Protein AF-A0A0H5C0U1-F1 (afdb_monomer_lite)

Radius of gyration: 23.41 Å; chains: 1; bounding box: 55×57×55 Å

Structure (mmCIF, N/CA/C/O backbone):
data_AF-A0A0H5C0U1-F1
#
_entry.id   AF-A0A0H5C0U1-F1
#
loop_
_atom_site.group_PDB
_atom_site.id
_atom_site.type_symbol
_atom_site.label_atom_id
_atom_site.label_alt_id
_atom_site.label_comp_id
_atom_site.label_asym_id
_atom_site.label_entity_id
_atom_site.label_seq_id
_atom_site.pdbx_PDB_ins_code
_atom_site.Cartn_x
_atom_site.Cartn_y
_atom_site.Cartn_z
_atom_site.occupancy
_atom_site.B_iso_or_equiv
_atom_site.auth_seq_id
_atom_site.auth_comp_id
_atom_site.auth_asym_id
_atom_site.auth_atom_id
_atom_site.pdbx_PDB_model_num
ATOM 1 N N . MET A 1 1 ? 4.997 -10.923 -5.427 1.00 39.66 1 MET A N 1
ATOM 2 C CA . MET A 1 1 ? 3.817 -11.582 -4.851 1.00 39.66 1 MET A CA 1
ATOM 3 C C . MET A 1 1 ? 3.485 -10.883 -3.549 1.00 39.66 1 MET A C 1
ATOM 5 O O . MET A 1 1 ? 4.343 -10.868 -2.687 1.00 39.66 1 MET A O 1
ATOM 9 N N . PHE A 1 2 ? 2.409 -10.124 -3.397 1.00 40.44 2 PHE A N 1
ATOM 10 C CA . PHE A 1 2 ? 1.210 -9.954 -4.215 1.00 40.44 2 PHE A CA 1
ATOM 11 C C . PHE A 1 2 ? 0.789 -8.476 -4.139 1.00 40.44 2 PHE A C 1
ATOM 13 O O . PHE A 1 2 ? 0.994 -7.837 -3.110 1.00 40.44 2 PHE A O 1
ATOM 20 N N . GLN A 1 3 ? 0.281 -7.907 -5.234 1.00 48.53 3 GLN A N 1
ATOM 21 C CA . GLN A 1 3 ? -0.721 -6.854 -5.062 1.00 48.53 3 GLN A CA 1
ATOM 22 C C . GLN A 1 3 ? -1.962 -7.535 -4.507 1.00 48.53 3 GLN A C 1
ATOM 24 O O . GLN A 1 3 ? -2.229 -8.672 -4.887 1.00 48.53 3 GLN A O 1
ATOM 29 N N . SER A 1 4 ? -2.689 -6.866 -3.622 1.00 57.47 4 SER A N 1
ATOM 30 C CA . SER A 1 4 ? -4.065 -7.250 -3.337 1.00 57.47 4 SER A CA 1
ATOM 31 C C . SER A 1 4 ? -4.806 -7.394 -4.667 1.00 57.47 4 SER A C 1
A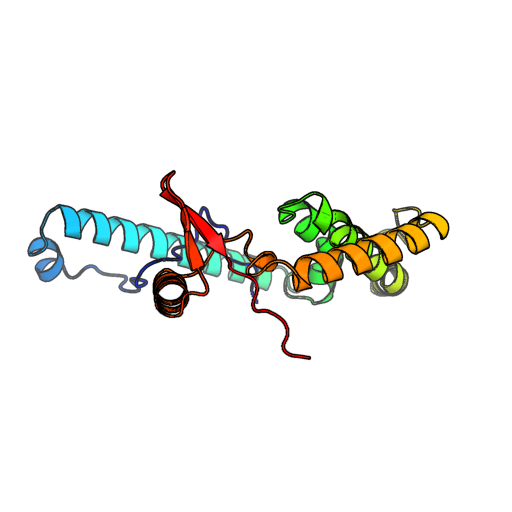TOM 33 O O . SER A 1 4 ? -4.721 -6.515 -5.533 1.00 57.47 4 SER A O 1
ATOM 35 N N . THR A 1 5 ? -5.480 -8.530 -4.857 1.00 61.62 5 THR A N 1
ATOM 36 C CA . THR A 1 5 ? -6.446 -8.702 -5.941 1.00 61.62 5 THR A CA 1
ATOM 37 C C . THR A 1 5 ? -7.381 -7.492 -5.907 1.00 61.62 5 THR A C 1
ATOM 39 O O . THR A 1 5 ? -7.866 -7.150 -4.826 1.00 61.62 5 THR A O 1
ATOM 42 N N . PRO A 1 6 ? -7.605 -6.778 -7.027 1.00 71.00 6 PRO A N 1
ATOM 43 C CA . PRO A 1 6 ? -8.479 -5.614 -7.016 1.00 71.00 6 PRO A CA 1
ATOM 44 C C . PRO A 1 6 ? -9.830 -5.969 -6.396 1.00 71.00 6 PRO A C 1
ATOM 46 O O . PRO A 1 6 ? -10.381 -7.022 -6.705 1.00 71.00 6 PRO A O 1
ATOM 49 N N . ARG A 1 7 ? -10.397 -5.091 -5.560 1.00 69.00 7 ARG A N 1
ATOM 50 C CA . ARG A 1 7 ? -11.648 -5.376 -4.822 1.00 69.00 7 ARG A CA 1
ATOM 51 C C . ARG A 1 7 ? -12.816 -5.796 -5.723 1.00 69.00 7 ARG A C 1
ATOM 53 O O . ARG A 1 7 ? -13.652 -6.616 -5.352 1.00 69.00 7 ARG A O 1
ATOM 60 N N . PHE A 1 8 ? -12.861 -5.276 -6.951 1.00 74.25 8 PHE A N 1
ATOM 61 C CA . PHE A 1 8 ? -13.883 -5.659 -7.931 1.00 74.25 8 PHE A CA 1
ATOM 62 C C . PHE A 1 8 ? -13.708 -7.086 -8.474 1.00 74.25 8 PHE A C 1
ATOM 64 O O . PHE A 1 8 ? -14.620 -7.594 -9.115 1.00 74.25 8 PHE A O 1
ATOM 71 N N . VAL A 1 9 ? -12.586 -7.749 -8.194 1.00 71.12 9 VAL A N 1
ATOM 72 C CA . VAL A 1 9 ? -12.287 -9.146 -8.535 1.00 71.12 9 VAL A CA 1
ATOM 73 C C . VAL A 1 9 ? -12.266 -10.036 -7.285 1.00 71.12 9 VAL A C 1
ATOM 75 O O . VAL A 1 9 ? -12.736 -11.165 -7.353 1.00 71.12 9 VAL A O 1
ATOM 78 N N . ALA A 1 10 ? -11.764 -9.528 -6.158 1.00 73.00 10 ALA A N 1
ATOM 79 C CA . ALA A 1 10 ? -11.489 -10.309 -4.954 1.00 73.00 10 ALA A CA 1
ATOM 80 C C . ALA A 1 10 ? -12.743 -10.914 -4.295 1.00 73.00 10 ALA A C 1
ATOM 82 O O . ALA A 1 10 ? -13.751 -10.231 -4.089 1.00 73.00 10 ALA A O 1
ATOM 83 N N . TYR A 1 11 ? -12.673 -12.190 -3.918 1.00 75.88 11 TYR A N 1
ATOM 84 C CA . TYR A 1 11 ? -13.639 -12.846 -3.043 1.00 75.88 11 TYR A CA 1
ATOM 85 C C . TYR A 1 11 ? -13.070 -12.896 -1.617 1.00 75.88 11 TYR A C 1
ATOM 87 O O . TYR A 1 11 ? -12.383 -13.844 -1.240 1.00 75.88 11 TYR A O 1
ATOM 95 N N . GLU A 1 12 ? -13.287 -11.817 -0.855 1.00 63.31 12 GLU A N 1
ATOM 96 C CA . GLU A 1 12 ? -12.631 -11.585 0.446 1.00 63.31 12 GLU A CA 1
ATOM 97 C C . GLU A 1 12 ? -13.351 -12.271 1.623 1.00 63.31 12 GLU A C 1
ATOM 99 O O . GLU A 1 12 ? -12.690 -12.733 2.551 1.00 63.31 12 GLU A O 1
ATOM 104 N N . ASP A 1 13 ? -14.679 -12.417 1.553 1.00 60.94 13 ASP A N 1
ATOM 105 C CA . ASP A 1 13 ? -15.520 -12.715 2.724 1.00 60.94 13 ASP A CA 1
ATOM 106 C C . ASP A 1 13 ? -16.180 -14.109 2.704 1.00 60.94 13 ASP A C 1
ATOM 108 O O . ASP A 1 13 ? -17.211 -14.323 3.341 1.00 60.94 13 ASP A O 1
ATOM 112 N N . GLY A 1 14 ? -15.627 -15.082 1.970 1.00 63.06 14 GLY A N 1
ATOM 113 C CA . GLY A 1 14 ? -16.238 -16.413 1.902 1.00 63.06 14 GLY A CA 1
ATOM 114 C C . GLY A 1 14 ? -15.312 -17.564 1.504 1.00 63.06 14 GLY A C 1
ATOM 115 O O . GLY A 1 14 ? -14.195 -17.352 1.023 1.00 63.06 14 GLY A O 1
ATOM 116 N N . PRO A 1 15 ? -15.759 -18.816 1.718 1.00 67.31 15 PRO A N 1
ATOM 117 C CA . PRO A 1 15 ? -14.997 -20.003 1.357 1.00 67.31 15 PRO A CA 1
ATOM 118 C C . PRO A 1 15 ? -14.844 -20.100 -0.164 1.00 67.31 15 PRO A C 1
ATOM 120 O O . PRO A 1 15 ? -15.819 -20.201 -0.905 1.00 67.31 15 PRO A O 1
ATOM 123 N N . LYS A 1 16 ? -13.596 -20.074 -0.634 1.00 71.56 16 LYS A N 1
ATOM 124 C CA . LYS A 1 16 ? -13.263 -20.184 -2.058 1.00 71.56 16 LYS A CA 1
ATOM 125 C C . LYS A 1 16 ? -13.657 -21.559 -2.602 1.00 71.56 16 LYS A C 1
ATOM 127 O O . LYS A 1 16 ? -13.272 -22.583 -2.037 1.00 71.56 16 LYS A O 1
ATOM 132 N N . ILE A 1 17 ? -14.379 -21.573 -3.721 1.00 71.50 17 ILE A N 1
ATOM 133 C CA . ILE A 1 17 ? -14.797 -22.800 -4.409 1.00 71.50 17 ILE A CA 1
ATOM 134 C C . ILE A 1 17 ? -13.808 -23.084 -5.541 1.00 71.50 17 ILE A C 1
ATOM 136 O O . ILE A 1 17 ? -13.756 -22.359 -6.532 1.00 71.50 17 ILE A O 1
ATOM 140 N N . TYR A 1 18 ? -12.997 -24.129 -5.373 1.00 64.62 18 TYR A N 1
ATOM 141 C CA . TYR A 1 18 ? -11.937 -24.511 -6.319 1.00 64.62 18 TYR A CA 1
ATOM 142 C C . TYR A 1 18 ? -12.319 -25.678 -7.239 1.00 64.62 18 TYR A C 1
ATOM 144 O O . TYR A 1 18 ? -11.494 -26.123 -8.038 1.00 64.62 18 TYR A O 1
ATOM 152 N N . GLU A 1 19 ? -13.539 -26.200 -7.122 1.00 66.19 19 GLU A N 1
ATOM 153 C CA . GLU A 1 19 ? -14.019 -27.276 -7.986 1.00 66.19 19 GLU A CA 1
ATOM 154 C C . GLU A 1 19 ? -14.306 -26.731 -9.391 1.00 66.19 19 GLU A C 1
ATOM 156 O O . GLU A 1 19 ? -15.037 -25.758 -9.568 1.00 66.19 19 GLU A O 1
ATOM 161 N N . PHE A 1 20 ? -13.689 -27.350 -10.401 1.00 54.94 20 PHE A N 1
ATOM 162 C CA . PHE A 1 20 ? -13.910 -27.006 -11.810 1.00 54.94 20 PHE A CA 1
ATOM 163 C C . PHE A 1 20 ? -15.205 -27.616 -12.367 1.00 54.94 20 PHE A C 1
ATOM 165 O O . PHE A 1 20 ? -15.706 -27.143 -13.386 1.00 54.94 20 PHE A O 1
ATOM 172 N N . GLU A 1 21 ? -15.735 -28.643 -11.701 1.00 63.50 21 GLU A N 1
ATOM 173 C CA . GLU A 1 21 ? -16.969 -29.345 -12.047 1.00 63.50 21 GLU A CA 1
ATOM 174 C C . GLU A 1 21 ? -17.909 -29.300 -10.842 1.00 63.50 21 GLU A C 1
ATOM 176 O O . GLU A 1 21 ? -17.513 -29.649 -9.732 1.00 63.50 21 GLU A O 1
ATOM 181 N N . ILE A 1 22 ? -19.138 -28.832 -11.061 1.00 70.12 22 ILE A N 1
ATOM 182 C CA . ILE A 1 22 ? -20.167 -28.762 -10.023 1.00 70.12 22 ILE A CA 1
ATOM 183 C C . ILE A 1 22 ? -20.726 -30.171 -9.815 1.00 70.12 22 ILE A C 1
ATOM 185 O O . ILE A 1 22 ? -21.132 -30.830 -10.773 1.00 70.12 22 ILE A O 1
ATOM 189 N N . ASP A 1 23 ? -20.792 -30.620 -8.564 1.00 81.88 23 ASP A N 1
ATOM 190 C CA . ASP A 1 23 ? -21.575 -31.797 -8.189 1.00 81.88 23 ASP A CA 1
ATOM 191 C C . ASP A 1 23 ? -23.071 -31.472 -8.354 1.00 81.88 23 ASP A C 1
ATOM 193 O O . ASP A 1 23 ? -23.685 -30.834 -7.493 1.00 81.88 23 ASP A O 1
ATOM 197 N N . GLU A 1 24 ? -23.649 -31.857 -9.498 1.00 83.19 24 GLU A N 1
ATOM 198 C CA . GLU A 1 24 ? -25.036 -31.525 -9.847 1.00 83.19 24 GLU A CA 1
ATOM 199 C C . GLU A 1 24 ? -26.052 -32.097 -8.851 1.00 83.19 24 GLU A C 1
ATOM 201 O O . GLU A 1 24 ? -27.071 -31.456 -8.593 1.00 83.19 24 GLU A O 1
ATOM 206 N N . GLU A 1 25 ? -25.802 -33.270 -8.260 1.00 85.12 25 GLU A N 1
ATOM 207 C CA . GLU A 1 25 ? -26.710 -33.841 -7.259 1.00 85.12 25 GLU A CA 1
ATOM 208 C C . GLU A 1 25 ? -26.730 -32.987 -5.990 1.00 85.12 25 GLU A C 1
ATOM 210 O O . GLU A 1 25 ? -27.809 -32.648 -5.493 1.00 85.12 25 GLU A O 1
ATOM 215 N N . LYS A 1 26 ? -25.555 -32.578 -5.493 1.00 81.44 26 LYS A N 1
ATOM 216 C CA . LYS A 1 26 ? -25.471 -31.694 -4.322 1.00 81.44 26 LYS A CA 1
ATOM 217 C C . LYS A 1 26 ? -26.026 -30.306 -4.605 1.00 81.44 26 LYS A C 1
ATOM 219 O O . LYS A 1 26 ? -26.765 -29.786 -3.775 1.00 81.44 26 LYS A O 1
ATOM 224 N N . TYR A 1 27 ? -25.712 -29.721 -5.760 1.00 84.44 27 TYR A N 1
ATOM 225 C CA . TYR A 1 27 ? -26.209 -28.398 -6.133 1.00 84.44 27 TYR A CA 1
ATOM 226 C C . TYR A 1 27 ? -27.732 -28.390 -6.251 1.00 84.44 27 TYR A C 1
ATOM 228 O O . TYR A 1 27 ? -28.394 -27.507 -5.714 1.00 84.44 27 TYR A O 1
ATOM 236 N N . ASN A 1 28 ? -28.320 -29.404 -6.891 1.00 89.88 28 ASN A N 1
ATOM 237 C CA . ASN A 1 28 ? -29.770 -29.474 -7.052 1.00 89.88 28 ASN A CA 1
ATOM 238 C C . ASN A 1 28 ? -30.515 -29.622 -5.718 1.00 89.88 28 ASN A C 1
ATOM 240 O O . ASN A 1 28 ? -31.642 -29.131 -5.621 1.00 89.88 28 ASN A O 1
ATOM 244 N N . ALA A 1 29 ? -29.880 -30.226 -4.707 1.00 90.88 29 ALA A N 1
ATOM 245 C CA . ALA A 1 29 ? -30.416 -30.376 -3.356 1.00 90.88 29 ALA A CA 1
ATOM 246 C C . ALA A 1 29 ? -30.387 -29.085 -2.509 1.00 90.88 29 ALA A C 1
ATOM 248 O O . ALA A 1 29 ? -31.029 -29.054 -1.459 1.00 90.88 29 ALA A O 1
ATOM 249 N N . LEU A 1 30 ? -29.679 -28.036 -2.947 1.00 87.94 30 LEU A N 1
ATOM 250 C CA . LEU A 1 30 ? -29.662 -26.726 -2.287 1.00 87.94 30 LEU A CA 1
ATOM 251 C C . LEU A 1 30 ? -30.972 -25.955 -2.521 1.00 87.94 30 LEU A C 1
ATOM 253 O O . LEU A 1 30 ? -31.627 -26.099 -3.566 1.00 87.94 30 LEU A O 1
ATOM 257 N N . ASP A 1 31 ? -31.333 -25.100 -1.563 1.00 91.94 31 ASP A N 1
ATOM 258 C CA . ASP A 1 31 ? -32.419 -24.136 -1.746 1.00 91.94 31 ASP A CA 1
ATOM 259 C C . ASP A 1 31 ? -32.005 -22.985 -2.688 1.00 91.94 31 ASP A C 1
ATOM 261 O O . ASP A 1 31 ? -30.854 -22.889 -3.114 1.00 91.94 31 ASP A O 1
ATOM 265 N N . GLU A 1 32 ? -32.949 -22.129 -3.093 1.00 86.19 32 GLU A N 1
ATOM 266 C CA . GLU A 1 32 ? -32.638 -21.061 -4.057 1.00 86.19 32 GLU A CA 1
ATOM 267 C C . GLU A 1 32 ? -31.674 -19.997 -3.518 1.00 86.19 32 GLU A C 1
ATOM 269 O O . GLU A 1 32 ? -30.894 -19.438 -4.294 1.00 86.19 32 GLU A O 1
ATOM 274 N N . ALA A 1 33 ? -31.701 -19.716 -2.212 1.00 80.69 33 ALA A N 1
ATOM 275 C CA . ALA A 1 33 ? -30.793 -18.745 -1.614 1.00 80.69 33 ALA A CA 1
ATOM 276 C C . ALA A 1 33 ? -29.362 -19.301 -1.606 1.00 80.69 33 ALA A C 1
ATOM 278 O O . ALA A 1 33 ? -28.427 -18.620 -2.032 1.00 80.69 33 ALA A O 1
ATOM 279 N N . ASP A 1 34 ? -29.206 -20.562 -1.214 1.00 81.31 34 ASP A N 1
ATOM 280 C CA . ASP A 1 34 ? -27.936 -21.274 -1.204 1.00 81.31 34 ASP A CA 1
ATOM 281 C C . ASP A 1 34 ? -27.380 -21.471 -2.619 1.00 81.31 34 ASP A C 1
ATOM 283 O O . ASP A 1 34 ? -26.181 -21.289 -2.831 1.00 81.31 34 ASP A O 1
ATOM 287 N N . LYS A 1 35 ? -28.232 -21.756 -3.616 1.00 83.81 35 LYS A N 1
ATOM 288 C CA . LYS A 1 35 ? -27.833 -21.808 -5.036 1.00 83.81 35 LYS A CA 1
ATOM 289 C C . LYS A 1 35 ? -27.285 -20.473 -5.519 1.00 83.81 35 LYS A C 1
ATOM 291 O O . LYS A 1 35 ? -26.216 -20.438 -6.123 1.00 83.81 35 LYS A O 1
ATOM 296 N N . TYR A 1 36 ? -27.968 -19.373 -5.200 1.00 83.81 36 TYR A N 1
ATOM 297 C CA . TYR A 1 36 ? -27.501 -18.032 -5.547 1.00 83.81 36 TYR A CA 1
ATOM 298 C C . TYR A 1 36 ? -26.129 -17.726 -4.928 1.00 83.81 36 TYR A C 1
ATOM 300 O O . TYR A 1 36 ? -25.229 -17.237 -5.617 1.00 83.81 36 TYR A O 1
ATOM 308 N N . TYR A 1 37 ? -25.941 -18.033 -3.640 1.00 79.19 37 TYR A N 1
ATOM 309 C CA . TYR A 1 37 ? -24.656 -17.840 -2.966 1.00 79.19 37 TYR A CA 1
ATOM 310 C C . TYR A 1 37 ? -23.557 -18.740 -3.533 1.00 79.19 37 TYR A C 1
ATOM 312 O O . TYR A 1 37 ? -22.429 -18.277 -3.713 1.00 79.19 37 TYR A O 1
ATOM 320 N N . TYR A 1 38 ? -23.882 -19.994 -3.845 1.00 80.25 38 TYR A N 1
ATOM 321 C CA . TYR A 1 38 ? -22.966 -20.938 -4.473 1.00 80.25 38 TYR A CA 1
ATOM 322 C C . TYR A 1 38 ? -22.501 -20.426 -5.843 1.00 80.25 38 TYR A C 1
ATOM 324 O O . TYR A 1 38 ? -21.298 -20.307 -6.077 1.00 80.25 38 TYR A O 1
ATOM 332 N N . ASP A 1 39 ? -23.428 -20.014 -6.712 1.00 82.44 39 ASP A N 1
ATOM 333 C CA . ASP A 1 39 ? -23.119 -19.473 -8.042 1.00 82.44 39 ASP A CA 1
ATOM 334 C C . ASP A 1 39 ? -22.280 -18.195 -7.955 1.00 82.44 39 ASP A C 1
ATOM 336 O O . ASP A 1 39 ? -21.306 -18.014 -8.697 1.00 82.44 39 ASP A O 1
ATOM 340 N N . PHE A 1 40 ? -22.616 -17.316 -7.009 1.00 82.75 40 PHE A N 1
ATOM 341 C CA . PHE A 1 40 ? -21.846 -16.110 -6.733 1.00 82.75 40 PHE A CA 1
ATOM 342 C C . PHE A 1 40 ? -20.411 -16.442 -6.299 1.00 82.75 40 PHE A C 1
ATOM 344 O O . PHE A 1 40 ? -19.456 -15.880 -6.844 1.00 82.75 40 PHE A O 1
ATOM 351 N N . ALA A 1 41 ? -20.241 -17.373 -5.360 1.00 80.94 41 ALA A N 1
ATOM 352 C CA . ALA A 1 41 ? -18.937 -17.792 -4.857 1.00 80.94 41 ALA A CA 1
ATOM 353 C C . ALA A 1 41 ? -18.086 -18.469 -5.946 1.00 80.94 41 ALA A C 1
ATOM 355 O O . ALA A 1 41 ? -16.900 -18.149 -6.075 1.00 80.94 41 ALA A O 1
ATOM 356 N N . VAL A 1 42 ? -18.684 -19.328 -6.782 1.00 81.75 42 VAL A N 1
ATOM 357 C CA . VAL A 1 42 ? -18.023 -19.950 -7.943 1.00 81.75 42 VAL A CA 1
ATOM 358 C C . VAL A 1 42 ? -17.560 -18.881 -8.930 1.00 81.75 42 VAL A C 1
ATOM 360 O O . VAL A 1 42 ? -16.391 -18.859 -9.321 1.00 81.75 42 VAL A O 1
ATOM 363 N N . ALA A 1 43 ? -18.441 -17.954 -9.315 1.00 82.19 43 ALA A N 1
ATOM 364 C CA . ALA A 1 43 ? -18.113 -16.910 -10.279 1.00 82.19 43 ALA A CA 1
ATOM 365 C C . ALA A 1 43 ? -16.998 -15.983 -9.770 1.00 82.19 43 ALA A C 1
ATOM 367 O O . ALA A 1 43 ? -16.062 -15.670 -10.509 1.00 82.19 43 ALA A O 1
ATOM 368 N N . ARG A 1 44 ? -17.064 -15.563 -8.501 1.00 81.38 44 ARG A N 1
ATOM 369 C CA . ARG A 1 44 ? -16.056 -14.689 -7.882 1.00 81.38 44 ARG A CA 1
ATOM 370 C C . ARG A 1 44 ? -14.717 -15.403 -7.718 1.00 81.38 44 ARG A C 1
ATOM 372 O O . ARG A 1 44 ? -13.706 -14.860 -8.155 1.00 81.38 44 ARG A O 1
ATOM 379 N N . THR A 1 45 ? -14.716 -16.636 -7.209 1.00 80.19 45 THR A N 1
ATOM 380 C CA . THR A 1 45 ? -13.488 -17.435 -7.063 1.00 80.19 45 THR A CA 1
ATOM 381 C C . THR A 1 45 ? -12.838 -17.688 -8.422 1.00 80.19 45 THR A C 1
ATOM 383 O O . THR A 1 45 ? -11.634 -17.498 -8.578 1.00 80.19 45 THR A O 1
ATOM 386 N N . ARG A 1 46 ? -13.625 -18.035 -9.448 1.00 81.94 46 ARG A N 1
ATOM 387 C CA . ARG A 1 46 ? -13.122 -18.217 -10.815 1.00 81.94 46 ARG A CA 1
ATOM 388 C C . ARG A 1 46 ? -12.501 -16.939 -11.369 1.00 81.94 46 ARG A C 1
ATOM 390 O O . ARG A 1 46 ? -11.436 -17.003 -11.976 1.00 81.94 46 ARG A O 1
ATOM 397 N N . ASN A 1 47 ? -13.148 -15.792 -11.180 1.00 81.75 47 ASN A N 1
ATOM 398 C CA . ASN A 1 47 ? -12.632 -14.511 -11.660 1.00 81.75 47 ASN A CA 1
ATOM 399 C C . ASN A 1 47 ? -11.332 -14.119 -10.953 1.00 81.75 47 ASN A C 1
ATOM 401 O O . ASN A 1 47 ? -10.406 -13.662 -11.617 1.00 81.75 47 ASN A O 1
ATOM 405 N N . GLU A 1 48 ? -11.237 -14.345 -9.644 1.00 77.75 48 GLU A N 1
ATOM 406 C CA . GLU A 1 48 ? -10.009 -14.149 -8.872 1.00 77.75 48 GLU A CA 1
ATOM 407 C C . GLU A 1 48 ? -8.882 -15.075 -9.339 1.00 77.75 48 GLU A C 1
ATOM 409 O O . GLU A 1 48 ? -7.782 -14.603 -9.608 1.00 77.75 48 GLU A O 1
ATOM 414 N N . VAL A 1 49 ? -9.162 -16.360 -9.565 1.00 78.06 49 VAL A N 1
ATOM 415 C CA . VAL A 1 49 ? -8.174 -17.308 -10.104 1.00 78.06 49 VAL A CA 1
ATOM 416 C C . VAL A 1 49 ? -7.733 -16.918 -11.518 1.00 78.06 49 VAL A C 1
ATOM 418 O O . VAL A 1 49 ? -6.543 -16.940 -11.823 1.00 78.06 49 VAL A O 1
ATOM 421 N N . LEU A 1 50 ? -8.662 -16.539 -12.401 1.00 80.69 50 LEU A N 1
ATOM 422 C CA . LEU A 1 50 ? -8.340 -16.088 -13.760 1.00 80.69 50 LEU A CA 1
ATOM 423 C C . LEU A 1 50 ? -7.534 -14.790 -13.752 1.00 80.69 50 LEU A C 1
ATOM 425 O O . LEU A 1 50 ? -6.629 -14.632 -14.572 1.00 80.69 50 LEU A O 1
ATOM 429 N N . TRP A 1 51 ? -7.841 -13.883 -12.829 1.00 76.75 51 TRP A N 1
ATOM 430 C CA . TRP A 1 51 ? -7.060 -12.680 -12.602 1.00 76.75 51 TRP A CA 1
ATOM 431 C C . TRP A 1 51 ? -5.649 -13.029 -12.144 1.00 76.75 51 TRP A C 1
ATOM 433 O O . TRP A 1 51 ? -4.703 -12.567 -12.767 1.00 76.75 51 TRP A O 1
ATOM 443 N N . ASP A 1 52 ? -5.489 -13.892 -11.144 1.00 67.94 52 ASP A N 1
ATOM 444 C CA . ASP A 1 52 ? -4.182 -14.297 -10.623 1.00 67.94 52 ASP A CA 1
ATOM 445 C C . ASP A 1 52 ? -3.345 -15.048 -11.661 1.00 67.94 52 ASP A C 1
ATOM 447 O O . ASP A 1 52 ? -2.142 -14.814 -11.775 1.00 67.94 52 ASP A O 1
ATOM 451 N N . LEU A 1 53 ? -3.967 -15.910 -12.470 1.00 71.88 53 LEU A N 1
ATOM 452 C CA . LEU A 1 53 ? -3.313 -16.587 -13.591 1.00 71.88 53 LEU A CA 1
ATOM 453 C C . LEU A 1 53 ? -2.960 -15.609 -14.714 1.00 71.88 53 LEU A C 1
ATOM 455 O O . LEU A 1 53 ? -1.874 -15.690 -15.287 1.00 71.88 53 LEU A O 1
ATOM 459 N N . GL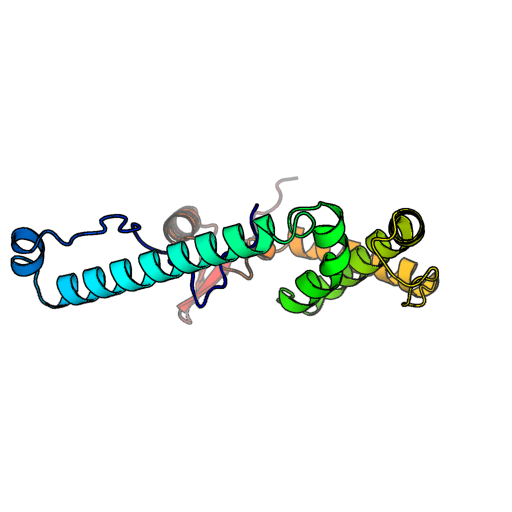Y A 1 54 ? -3.858 -14.677 -15.037 1.00 72.81 54 GLY A N 1
ATOM 460 C CA . GLY A 1 54 ? -3.623 -13.613 -16.011 1.00 72.81 54 GLY A CA 1
ATOM 461 C C . GLY A 1 54 ? -2.478 -12.705 -15.576 1.00 72.81 54 GLY A C 1
ATOM 462 O O . GLY A 1 54 ? -1.580 -12.419 -16.368 1.00 72.81 54 GLY A O 1
ATOM 463 N N . LEU A 1 55 ? -2.455 -12.340 -14.297 1.00 66.06 55 LEU A N 1
ATOM 464 C CA . LEU A 1 55 ? -1.394 -11.588 -13.648 1.00 66.06 55 LEU A CA 1
ATOM 465 C C . LEU A 1 55 ? -0.099 -12.400 -13.680 1.00 66.06 55 LEU A C 1
ATOM 467 O O . LEU A 1 55 ? 0.891 -11.942 -14.227 1.00 66.06 55 LEU A O 1
ATOM 471 N N . GLY A 1 56 ? -0.102 -13.648 -13.218 1.00 59.56 56 GLY A N 1
ATOM 472 C CA . GLY A 1 56 ? 1.063 -14.533 -13.244 1.00 59.56 56 GLY A CA 1
ATOM 473 C C . GLY A 1 56 ? 1.660 -14.715 -14.642 1.00 59.56 56 GLY A C 1
ATOM 474 O O . GLY A 1 56 ? 2.876 -14.653 -14.795 1.00 59.56 56 GLY A O 1
ATOM 475 N N . ASN A 1 57 ? 0.828 -14.867 -15.676 1.00 66.06 57 ASN A N 1
ATOM 476 C CA . ASN A 1 57 ? 1.259 -14.986 -17.074 1.00 66.06 57 ASN A CA 1
ATOM 477 C C . ASN A 1 57 ? 1.764 -13.669 -17.675 1.00 66.06 57 ASN A C 1
ATOM 479 O O . ASN A 1 57 ? 2.644 -13.668 -18.535 1.00 66.06 57 ASN A O 1
ATOM 483 N N . THR A 1 58 ? 1.199 -12.547 -17.242 1.00 62.09 58 THR A N 1
ATOM 484 C CA . THR A 1 58 ? 1.649 -11.210 -17.641 1.00 62.09 58 THR A CA 1
ATOM 485 C C . THR A 1 58 ? 3.001 -10.914 -16.992 1.00 62.09 58 THR A C 1
ATOM 487 O O . THR A 1 58 ? 3.959 -10.591 -17.687 1.00 62.09 58 THR A O 1
ATOM 490 N N . PHE A 1 59 ? 3.137 -11.192 -15.695 1.00 57.72 59 PHE A N 1
ATOM 491 C CA . PHE A 1 59 ? 4.348 -10.985 -14.899 1.00 57.72 59 PHE A CA 1
ATOM 492 C C . PHE A 1 59 ? 5.454 -12.014 -15.198 1.00 57.72 59 PHE A C 1
ATOM 494 O O . PHE A 1 59 ? 6.627 -11.716 -15.017 1.00 57.72 59 PHE A O 1
ATOM 501 N N . SER A 1 60 ? 5.136 -13.224 -15.667 1.00 55.84 60 SER A N 1
ATOM 502 C CA . SER A 1 60 ? 6.156 -14.180 -16.131 1.00 55.84 60 SER A CA 1
ATOM 503 C C . SER A 1 60 ? 6.751 -13.770 -17.481 1.00 55.84 60 SER A C 1
ATOM 505 O O . SER A 1 60 ? 7.933 -14.006 -17.730 1.00 55.84 60 SER A O 1
ATOM 507 N N . LYS A 1 61 ? 5.964 -13.093 -18.330 1.00 54.25 61 LYS A N 1
ATOM 508 C CA . LYS A 1 61 ? 6.442 -12.423 -19.553 1.00 54.25 61 LYS A CA 1
ATOM 509 C C . LYS A 1 61 ? 7.152 -11.103 -19.248 1.00 54.25 61 LYS A C 1
ATOM 511 O O . LYS A 1 61 ? 8.091 -10.733 -19.947 1.00 54.25 61 LYS A O 1
ATOM 516 N N . LEU A 1 62 ? 6.739 -10.418 -18.187 1.00 51.16 62 LEU A N 1
ATOM 517 C CA . LEU A 1 62 ? 7.366 -9.218 -17.652 1.00 51.16 62 LEU A CA 1
ATOM 518 C C . LEU A 1 62 ? 8.273 -9.603 -16.484 1.00 51.16 62 LEU A C 1
ATOM 520 O O . LEU A 1 62 ? 7.952 -9.323 -15.332 1.00 51.16 62 LEU A O 1
ATOM 524 N N . GLY A 1 63 ? 9.431 -10.212 -16.762 1.00 48.34 63 GLY A N 1
ATOM 525 C CA . GLY A 1 63 ? 10.420 -10.632 -15.749 1.00 48.34 63 GLY A CA 1
ATOM 526 C C . GLY A 1 63 ? 10.896 -9.543 -14.759 1.00 48.34 63 GLY A C 1
ATOM 527 O O . GLY A 1 63 ? 11.739 -9.809 -13.907 1.00 48.34 63 GLY A O 1
ATOM 528 N N . SER A 1 64 ? 10.358 -8.324 -14.842 1.00 49.00 64 SER A N 1
ATOM 529 C CA . SER A 1 64 ? 10.594 -7.159 -13.996 1.00 49.00 64 SER A CA 1
ATOM 530 C C . SER A 1 64 ? 9.394 -6.722 -13.136 1.00 49.00 64 SER A C 1
ATOM 532 O O . SER A 1 64 ? 9.606 -5.958 -12.198 1.00 49.00 64 SER A O 1
ATOM 534 N N . GLU A 1 65 ? 8.156 -7.181 -13.354 1.00 44.28 65 GLU A N 1
ATOM 535 C CA . GLU A 1 65 ? 7.005 -6.657 -12.590 1.00 44.28 65 GLU A CA 1
ATOM 536 C C . GLU A 1 65 ? 6.901 -7.226 -11.162 1.00 44.28 65 GLU A C 1
ATOM 538 O O . GLU A 1 65 ? 6.359 -6.598 -10.247 1.00 44.28 65 GLU A O 1
ATOM 543 N N . GLY A 1 66 ? 7.534 -8.379 -10.926 1.00 50.91 66 GLY A N 1
ATOM 544 C CA . GLY A 1 66 ? 7.843 -8.886 -9.587 1.00 50.91 66 GLY A CA 1
ATOM 545 C C . GLY A 1 66 ? 9.093 -8.261 -8.954 1.00 50.91 66 GLY A C 1
ATOM 546 O O . GLY A 1 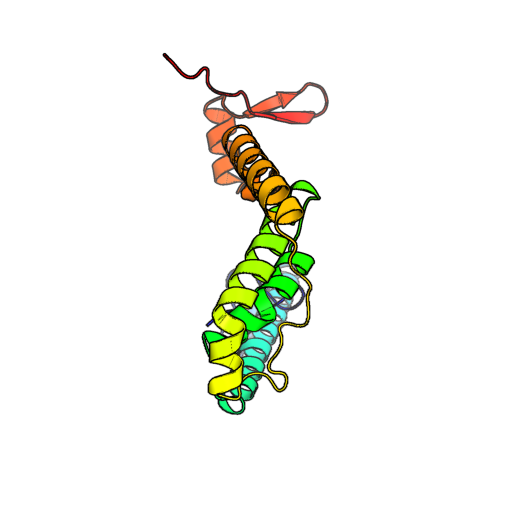66 ? 9.354 -8.515 -7.773 1.00 50.91 66 GLY A O 1
ATOM 547 N N . SER A 1 67 ? 9.859 -7.459 -9.705 1.00 61.62 67 SER A N 1
ATOM 548 C CA . SER A 1 67 ? 11.126 -6.899 -9.238 1.00 61.62 67 SER A CA 1
ATOM 549 C C . SER A 1 67 ? 10.882 -5.923 -8.087 1.00 61.62 67 SER A C 1
ATOM 551 O O . SER A 1 67 ? 10.013 -5.047 -8.189 1.00 61.62 67 SER A O 1
ATOM 553 N N . PRO A 1 68 ? 11.673 -6.004 -7.001 1.00 69.75 68 PRO A N 1
ATOM 554 C CA . PRO A 1 68 ? 11.728 -4.965 -5.978 1.00 69.75 68 PRO A CA 1
ATOM 555 C C . PRO A 1 68 ? 11.835 -3.551 -6.565 1.00 69.75 68 PRO A C 1
ATOM 557 O O . PRO A 1 68 ? 11.307 -2.618 -5.970 1.00 69.75 68 PRO A O 1
ATOM 560 N N . VAL A 1 69 ? 12.446 -3.398 -7.746 1.00 73.75 69 VAL A N 1
ATOM 561 C CA . VAL A 1 69 ? 12.569 -2.115 -8.446 1.00 73.75 69 VAL A CA 1
ATOM 562 C C . VAL A 1 69 ? 11.209 -1.553 -8.855 1.00 73.75 69 VAL A C 1
ATOM 564 O O . VAL A 1 69 ? 10.878 -0.442 -8.450 1.00 73.75 69 VAL A O 1
ATOM 567 N N . LEU A 1 70 ? 10.373 -2.309 -9.579 1.00 73.75 70 LEU A N 1
ATOM 568 C CA . LEU A 1 70 ? 9.075 -1.790 -10.026 1.00 73.75 70 LEU A CA 1
ATOM 569 C C . LEU A 1 70 ? 8.154 -1.470 -8.844 1.00 73.75 70 LEU A C 1
ATOM 571 O O . LEU A 1 70 ? 7.454 -0.458 -8.862 1.00 73.75 70 LEU A O 1
ATOM 575 N N . LYS A 1 71 ? 8.195 -2.289 -7.783 1.00 78.81 71 LYS A N 1
ATOM 576 C CA . LYS A 1 71 ? 7.457 -2.015 -6.540 1.00 78.81 71 LYS A CA 1
ATOM 577 C C . LYS A 1 71 ? 7.830 -0.664 -5.930 1.00 78.81 71 LYS A C 1
ATOM 579 O O . LYS A 1 71 ? 6.952 0.012 -5.404 1.00 78.81 71 LYS A O 1
ATOM 584 N N . ARG A 1 72 ? 9.108 -0.284 -5.992 1.00 82.69 72 ARG A N 1
ATOM 585 C CA . ARG A 1 72 ? 9.586 1.009 -5.494 1.00 82.69 72 ARG A CA 1
ATOM 586 C C . ARG A 1 72 ? 9.215 2.150 -6.439 1.00 82.69 72 ARG A C 1
ATOM 588 O O . ARG A 1 72 ? 8.701 3.153 -5.960 1.00 82.69 72 ARG A O 1
ATOM 595 N N . LEU A 1 73 ? 9.369 1.968 -7.756 1.00 84.62 73 LEU A N 1
ATOM 596 C CA . LEU A 1 73 ? 8.991 2.971 -8.766 1.00 84.62 73 LEU A CA 1
ATOM 597 C C . LEU A 1 73 ? 7.509 3.368 -8.670 1.00 84.62 73 LEU A C 1
ATOM 599 O O . LEU A 1 73 ? 7.179 4.546 -8.754 1.00 84.62 73 LEU A O 1
ATOM 603 N N . ARG A 1 74 ? 6.611 2.398 -8.454 1.00 85.44 74 ARG A N 1
ATOM 604 C CA . ARG A 1 74 ? 5.166 2.657 -8.327 1.00 85.44 74 ARG A CA 1
ATOM 605 C C . ARG A 1 74 ? 4.723 3.089 -6.927 1.00 85.44 74 ARG A C 1
ATOM 607 O O . ARG A 1 74 ? 3.550 3.395 -6.750 1.00 85.44 74 ARG A O 1
ATOM 614 N N . GLY A 1 75 ? 5.616 3.062 -5.935 1.00 85.81 75 GLY A N 1
ATOM 615 C CA . GLY A 1 75 ? 5.291 3.314 -4.528 1.00 85.81 75 GLY A CA 1
ATOM 616 C C . GLY A 1 75 ? 4.481 4.597 -4.308 1.00 85.81 75 GLY A C 1
ATOM 617 O O . GLY A 1 75 ? 3.412 4.508 -3.711 1.00 85.81 75 GLY A O 1
ATOM 618 N N . PRO A 1 76 ? 4.914 5.754 -4.848 1.00 89.56 76 PRO A N 1
ATOM 619 C CA . PRO A 1 76 ? 4.155 6.999 -4.741 1.00 89.56 76 PRO A CA 1
ATOM 620 C C . PRO A 1 76 ? 2.750 6.921 -5.348 1.00 89.56 76 PRO A C 1
ATOM 622 O O . PRO A 1 76 ? 1.790 7.397 -4.757 1.00 89.56 76 PRO A O 1
ATOM 625 N N . LEU A 1 77 ? 2.602 6.288 -6.516 1.00 85.44 77 LEU A N 1
ATOM 626 C CA . LEU A 1 77 ? 1.297 6.159 -7.168 1.00 85.44 77 LEU A CA 1
ATOM 627 C C . LEU A 1 77 ? 0.322 5.346 -6.310 1.00 85.44 77 LEU A C 1
ATOM 629 O O . LEU A 1 77 ? -0.825 5.749 -6.147 1.00 85.44 77 LEU A O 1
ATOM 633 N N . ILE A 1 78 ? 0.787 4.222 -5.761 1.00 83.56 78 ILE A N 1
ATOM 634 C CA . ILE A 1 78 ? -0.036 3.368 -4.900 1.00 83.56 78 ILE A CA 1
ATOM 635 C C . ILE A 1 78 ? -0.428 4.117 -3.625 1.00 83.56 78 ILE A C 1
ATOM 637 O O . ILE A 1 78 ? -1.606 4.159 -3.294 1.00 83.56 78 ILE A O 1
ATOM 641 N N . GLU A 1 79 ? 0.522 4.779 -2.964 1.00 85.19 79 GLU A N 1
ATOM 642 C CA . GLU A 1 79 ? 0.248 5.547 -1.744 1.00 85.19 79 GLU A CA 1
ATOM 643 C C . GLU A 1 79 ? -0.768 6.675 -1.993 1.00 85.19 79 GLU A C 1
ATOM 645 O O . GLU A 1 79 ? -1.674 6.894 -1.196 1.00 85.19 79 GLU A O 1
ATOM 650 N N . ALA A 1 80 ? -0.682 7.353 -3.142 1.00 85.06 80 ALA A N 1
ATOM 651 C CA . ALA A 1 80 ? -1.651 8.374 -3.531 1.00 85.06 80 ALA A CA 1
ATOM 652 C C . ALA A 1 80 ? -3.059 7.801 -3.786 1.00 85.06 80 ALA A C 1
ATOM 654 O O . ALA A 1 80 ? -4.049 8.472 -3.496 1.00 85.06 80 ALA A O 1
ATOM 655 N N . GLN A 1 81 ? -3.151 6.586 -4.338 1.00 83.44 81 GLN A N 1
ATOM 656 C CA . GLN A 1 81 ? -4.418 5.908 -4.633 1.00 83.44 81 GLN A CA 1
ATOM 657 C C . GLN A 1 81 ? -5.078 5.308 -3.390 1.00 83.44 81 GLN A C 1
ATOM 659 O O . GLN A 1 81 ? -6.302 5.323 -3.282 1.00 83.44 81 GLN A O 1
ATOM 664 N N . GLU A 1 82 ? -4.283 4.766 -2.471 1.00 80.50 82 GLU A N 1
ATOM 665 C CA . GLU A 1 82 ? -4.771 4.086 -1.268 1.00 80.50 82 GLU A CA 1
ATOM 666 C C . GLU A 1 82 ? -5.028 5.045 -0.099 1.00 80.50 82 GLU A C 1
ATOM 668 O O . GLU A 1 82 ? -5.594 4.631 0.916 1.00 80.50 82 GLU A O 1
ATOM 673 N N . ARG A 1 83 ? -4.667 6.325 -0.261 1.00 80.75 83 ARG A N 1
ATOM 674 C CA . ARG A 1 83 ? -4.861 7.376 0.735 1.00 80.75 83 ARG A CA 1
ATOM 675 C C . ARG A 1 83 ? -6.331 7.507 1.143 1.00 80.75 83 ARG A C 1
ATOM 677 O O . ARG A 1 83 ? -7.182 7.902 0.346 1.00 80.75 83 ARG A O 1
ATOM 684 N N . ARG A 1 84 ? -6.617 7.264 2.418 1.00 76.62 84 ARG A N 1
ATOM 685 C CA . ARG A 1 84 ? -7.951 7.324 3.033 1.00 76.62 84 ARG A CA 1
ATOM 686 C C . ARG A 1 84 ? -8.251 8.689 3.625 1.00 76.62 84 ARG A C 1
ATOM 688 O O . ARG A 1 84 ? -9.406 9.105 3.658 1.00 76.62 84 ARG A O 1
ATOM 695 N N . THR A 1 85 ? -7.222 9.393 4.093 1.00 77.81 85 THR A N 1
ATOM 696 C CA . THR A 1 85 ? -7.375 10.707 4.729 1.00 77.81 85 THR A CA 1
ATOM 697 C C . THR A 1 85 ? -6.307 11.692 4.264 1.00 77.81 85 THR A C 1
ATOM 699 O O . THR A 1 85 ? -5.229 11.314 3.813 1.00 77.81 85 THR A O 1
ATOM 702 N N . SER A 1 86 ? -6.564 12.993 4.408 1.00 76.94 86 SER A N 1
ATOM 703 C CA . SER A 1 86 ? -5.550 14.020 4.130 1.00 76.94 86 SER A CA 1
ATOM 704 C C . SER A 1 86 ? -4.325 13.916 5.050 1.00 76.94 86 SER A C 1
ATOM 706 O O . SER A 1 86 ? -3.241 14.352 4.658 1.00 76.94 86 SER A O 1
ATOM 708 N N . LEU A 1 87 ? -4.470 13.293 6.226 1.00 75.44 87 LEU A N 1
ATOM 709 C CA . LEU A 1 87 ? -3.396 13.078 7.201 1.00 75.44 87 LEU A CA 1
ATOM 710 C C . LEU A 1 87 ? -2.339 12.073 6.729 1.00 75.44 87 LEU A C 1
ATOM 712 O O . LEU A 1 87 ? -1.238 12.074 7.262 1.00 75.44 87 LEU A O 1
ATOM 716 N N . GLU A 1 88 ? -2.653 11.252 5.729 1.00 79.06 88 GLU A N 1
ATOM 717 C CA . GLU A 1 88 ? -1.745 10.254 5.150 1.00 79.06 88 GLU A CA 1
ATOM 718 C C . GLU A 1 88 ? -0.873 10.825 4.020 1.00 79.06 88 GLU A C 1
ATOM 720 O O . GLU A 1 88 ? 0.027 10.151 3.531 1.00 79.06 88 GLU A O 1
ATOM 725 N N . THR A 1 89 ? -1.079 12.087 3.625 1.00 84.12 89 THR A N 1
ATOM 726 C CA . THR A 1 89 ? -0.231 12.774 2.629 1.00 84.12 89 THR A CA 1
ATOM 727 C C . THR A 1 89 ? 1.273 12.658 2.932 1.00 84.12 89 THR A C 1
ATOM 729 O O . THR A 1 89 ? 2.016 12.320 2.017 1.00 84.12 89 THR A O 1
ATOM 732 N N . PRO A 1 90 ? 1.750 12.771 4.189 1.00 84.75 90 PRO A N 1
ATOM 733 C CA . PRO A 1 90 ? 3.165 12.576 4.503 1.00 84.75 90 PRO A CA 1
ATOM 734 C C . PRO A 1 90 ? 3.735 11.196 4.136 1.00 84.75 90 PRO A C 1
ATOM 736 O O . PRO A 1 90 ? 4.950 11.068 3.976 1.00 84.75 90 PRO A O 1
ATOM 739 N N . LEU A 1 91 ? 2.899 10.161 3.995 1.00 83.94 91 LEU A N 1
ATOM 740 C CA . LEU A 1 91 ? 3.334 8.840 3.533 1.00 83.94 91 LEU A CA 1
ATOM 741 C C . LEU A 1 91 ? 3.683 8.855 2.040 1.00 83.94 91 LEU A C 1
ATOM 743 O O . LEU A 1 91 ? 4.673 8.239 1.637 1.00 83.94 91 LEU A O 1
ATOM 747 N N . LEU A 1 92 ? 2.923 9.605 1.235 1.00 87.31 92 LEU A N 1
ATOM 748 C CA . LEU A 1 92 ? 3.191 9.800 -0.190 1.00 87.31 92 LEU A CA 1
ATOM 749 C C . LEU A 1 92 ? 4.539 10.489 -0.390 1.00 87.31 92 LEU A C 1
ATOM 751 O O . LEU A 1 92 ? 5.390 9.998 -1.133 1.00 87.31 92 LEU A O 1
ATOM 755 N N . ASP A 1 93 ? 4.766 11.585 0.322 1.00 85.44 93 ASP A N 1
ATOM 756 C CA . ASP A 1 93 ? 6.000 12.356 0.190 1.00 85.44 93 ASP A CA 1
ATOM 757 C C . ASP A 1 93 ? 7.219 11.566 0.664 1.00 85.44 93 ASP A C 1
ATOM 759 O O . ASP A 1 93 ? 8.274 11.589 0.024 1.00 85.44 93 ASP A O 1
ATOM 763 N N . ARG A 1 94 ? 7.056 10.735 1.703 1.00 85.06 94 ARG A N 1
ATOM 764 C CA . ARG A 1 94 ? 8.071 9.751 2.090 1.00 85.06 94 ARG A CA 1
ATOM 765 C C . ARG A 1 94 ? 8.402 8.792 0.942 1.00 85.06 94 ARG A C 1
ATOM 767 O O . ARG A 1 94 ? 9.580 8.513 0.720 1.00 85.06 94 ARG A O 1
ATOM 774 N N . LYS A 1 95 ? 7.409 8.285 0.202 1.00 88.31 95 LYS A N 1
ATOM 775 C CA . LYS A 1 95 ? 7.645 7.389 -0.947 1.00 88.31 95 LYS A CA 1
ATOM 776 C C . LYS A 1 95 ? 8.366 8.093 -2.092 1.00 88.31 95 LYS A C 1
ATOM 778 O O . LYS A 1 95 ? 9.251 7.492 -2.699 1.00 88.31 95 LYS A O 1
ATOM 783 N N . ILE A 1 96 ? 8.024 9.351 -2.369 1.00 90.12 96 ILE A N 1
ATOM 784 C CA . ILE A 1 96 ? 8.704 10.179 -3.378 1.00 90.12 96 ILE A CA 1
ATOM 785 C C . ILE A 1 96 ? 10.169 10.393 -2.978 1.00 90.12 96 ILE A C 1
ATOM 787 O O . ILE A 1 96 ? 11.071 10.236 -3.802 1.00 90.12 96 ILE A O 1
ATOM 791 N N . TYR A 1 97 ? 10.423 10.668 -1.700 1.00 86.56 97 TYR A N 1
ATOM 792 C CA . TYR A 1 97 ? 11.772 10.848 -1.179 1.00 86.56 97 TYR A CA 1
ATOM 793 C C . TYR A 1 97 ? 12.609 9.561 -1.236 1.00 86.56 97 TYR A C 1
ATOM 795 O O . TYR A 1 97 ? 13.716 9.570 -1.776 1.00 86.56 97 TYR A O 1
ATOM 803 N N . GLU A 1 98 ? 12.074 8.434 -0.752 1.00 87.69 98 GLU A N 1
ATOM 804 C CA . GLU A 1 98 ? 12.726 7.116 -0.842 1.00 87.69 98 GLU A CA 1
ATOM 805 C C . GLU A 1 98 ? 13.102 6.775 -2.296 1.00 87.69 98 GLU A C 1
ATOM 807 O O . GLU A 1 98 ? 14.179 6.230 -2.557 1.00 87.69 98 GLU A O 1
ATOM 812 N N . LEU A 1 99 ? 12.228 7.129 -3.242 1.00 91.31 99 LEU A N 1
ATOM 813 C CA . LEU A 1 99 ? 12.446 6.941 -4.669 1.00 91.31 99 LEU A CA 1
ATOM 814 C C . LEU A 1 99 ? 13.569 7.841 -5.209 1.00 91.31 99 LEU A C 1
ATOM 816 O O . LEU A 1 99 ? 14.411 7.358 -5.965 1.00 91.31 99 LEU A O 1
ATOM 820 N N . SER A 1 100 ? 13.630 9.106 -4.784 1.00 91.44 100 SER A N 1
ATOM 821 C CA . SER A 1 100 ? 14.672 10.053 -5.206 1.00 91.44 100 SER A CA 1
ATOM 822 C C . SER A 1 100 ? 16.087 9.595 -4.839 1.00 91.44 100 SER A C 1
ATOM 824 O O . SER A 1 100 ? 16.999 9.693 -5.656 1.00 91.44 100 SER A O 1
ATOM 826 N N . ILE A 1 101 ? 16.260 9.006 -3.648 1.00 89.75 101 ILE A N 1
ATOM 827 C CA . ILE A 1 101 ? 17.554 8.500 -3.166 1.00 89.75 101 ILE A CA 1
ATOM 828 C C . ILE A 1 101 ? 18.059 7.362 -4.057 1.00 89.75 101 ILE A C 1
ATOM 830 O O . ILE A 1 101 ? 19.256 7.234 -4.308 1.00 89.75 101 ILE A O 1
ATOM 834 N N . GLN A 1 102 ? 17.147 6.513 -4.528 1.00 90.25 102 GLN A N 1
ATOM 835 C CA . GLN A 1 102 ? 17.476 5.329 -5.324 1.00 90.25 102 GLN A CA 1
ATOM 836 C C . GLN A 1 102 ? 17.486 5.606 -6.830 1.00 90.25 102 GLN A C 1
ATOM 838 O O . GLN A 1 102 ? 17.938 4.764 -7.607 1.00 90.25 102 GLN A O 1
ATOM 843 N N . TRP A 1 103 ? 17.021 6.785 -7.250 1.00 94.25 103 TRP A N 1
ATOM 844 C CA . TRP A 1 103 ? 16.895 7.159 -8.653 1.00 94.25 103 TRP A CA 1
ATOM 845 C C . TRP A 1 103 ? 18.193 7.017 -9.460 1.00 94.25 103 TRP A C 1
ATOM 847 O O . TRP A 1 103 ? 18.135 6.421 -10.540 1.00 94.25 103 TRP A O 1
ATOM 857 N N . PRO A 1 104 ? 19.377 7.432 -8.951 1.00 92.56 104 PRO A N 1
ATOM 858 C CA . PRO A 1 104 ? 20.629 7.259 -9.687 1.00 92.56 104 PRO A CA 1
ATOM 859 C C . PRO A 1 104 ? 20.936 5.789 -10.000 1.00 92.56 104 PRO A C 1
ATOM 861 O O . PRO A 1 104 ? 21.351 5.473 -11.112 1.00 92.56 104 PRO A O 1
ATOM 864 N N . GLN A 1 105 ? 20.660 4.878 -9.058 1.00 87.25 105 GLN A N 1
ATOM 865 C CA . GLN A 1 105 ? 20.858 3.435 -9.250 1.00 87.25 105 GLN A CA 1
ATOM 866 C C . GLN A 1 105 ? 19.869 2.869 -10.272 1.00 87.25 105 GLN A C 1
ATOM 868 O O . GLN A 1 105 ? 20.219 2.020 -11.091 1.00 87.25 105 GLN A O 1
ATOM 873 N N . PHE A 1 106 ? 18.620 3.342 -10.257 1.00 86.69 106 PHE A N 1
ATOM 874 C CA . PHE A 1 106 ? 17.632 2.932 -11.252 1.00 86.69 106 PHE A CA 1
ATOM 875 C C . PHE A 1 106 ? 18.012 3.383 -12.659 1.00 86.69 106 PHE A C 1
ATOM 877 O O . PHE A 1 106 ? 17.800 2.625 -13.606 1.00 86.69 106 PHE A O 1
ATOM 884 N N . TYR A 1 107 ? 18.604 4.567 -12.801 1.00 85.50 107 TYR A N 1
ATOM 885 C CA . TYR A 1 107 ? 19.110 5.032 -14.086 1.00 85.50 107 TYR A CA 1
ATOM 886 C C . TYR A 1 107 ? 20.341 4.234 -14.540 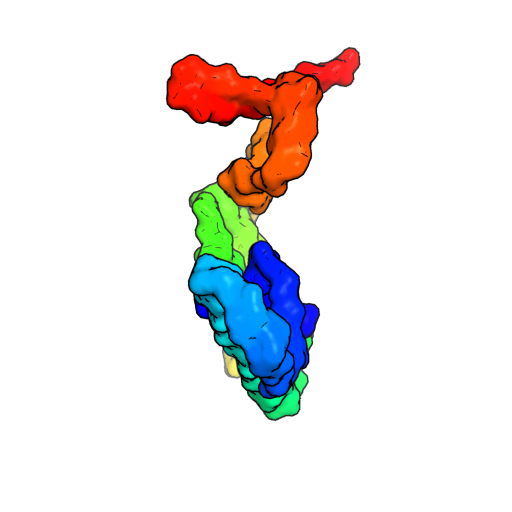1.00 85.50 107 TYR A C 1
ATOM 888 O O . TYR A 1 107 ? 20.362 3.738 -15.667 1.00 85.50 107 TYR A O 1
ATOM 896 N N . GLU A 1 108 ? 21.323 4.024 -13.656 1.00 84.31 108 GLU A N 1
ATOM 897 C CA . GLU A 1 108 ? 22.542 3.245 -13.936 1.00 84.31 108 GLU A CA 1
ATOM 898 C C . GLU A 1 108 ? 22.218 1.838 -14.462 1.00 84.31 108 GLU A C 1
ATOM 900 O O . GLU A 1 108 ? 22.783 1.377 -15.457 1.00 84.31 108 GLU A O 1
ATOM 905 N N . HIS A 1 109 ? 21.242 1.177 -13.840 1.00 80.62 109 HIS A N 1
ATOM 906 C CA . HIS A 1 109 ? 20.786 -0.156 -14.231 1.00 80.62 109 HIS A CA 1
ATOM 907 C C . HIS A 1 109 ? 19.703 -0.161 -15.323 1.00 80.62 109 HIS A C 1
ATOM 909 O O . HIS A 1 109 ? 19.162 -1.221 -15.637 1.00 80.62 109 HIS A O 1
ATOM 915 N N . LYS A 1 110 ? 19.408 0.992 -15.941 1.00 80.12 110 LYS A N 1
ATOM 916 C CA . LYS A 1 110 ? 18.462 1.150 -17.062 1.00 80.12 110 LYS A CA 1
ATOM 917 C C . LYS A 1 110 ? 17.012 0.766 -16.740 1.00 80.12 110 LYS A C 1
ATOM 919 O O . LYS A 1 110 ? 16.264 0.358 -17.627 1.00 80.12 110 LYS A O 1
ATOM 924 N N . PHE A 1 111 ? 16.599 0.910 -15.483 1.00 77.38 111 PHE A N 1
ATOM 925 C CA . PHE A 1 111 ? 15.201 0.749 -15.071 1.00 77.38 111 PHE A CA 1
ATOM 926 C C . PHE A 1 111 ? 14.355 2.000 -15.323 1.00 77.38 111 PHE A C 1
ATOM 928 O O . PHE A 1 111 ? 13.137 1.892 -15.441 1.00 77.38 111 PHE A O 1
ATOM 935 N N . VAL A 1 112 ? 14.985 3.174 -15.416 1.00 82.06 112 VAL A N 1
ATOM 936 C CA . VAL A 1 112 ? 14.335 4.440 -15.779 1.00 82.06 112 VAL A CA 1
ATOM 937 C C . VAL A 1 112 ? 15.078 5.102 -16.945 1.00 82.06 112 VAL A C 1
ATOM 939 O O . VAL A 1 112 ? 16.292 4.933 -17.064 1.00 82.06 112 VAL A O 1
ATOM 942 N N . PRO A 1 113 ? 14.375 5.843 -17.821 1.00 84.62 113 PRO A N 1
ATOM 943 C CA . PRO A 1 113 ? 14.974 6.411 -19.030 1.00 84.62 113 PRO A CA 1
ATOM 944 C C . PRO A 1 113 ? 15.665 7.766 -18.813 1.00 84.62 113 PRO A C 1
ATOM 946 O O . PRO A 1 113 ? 16.400 8.214 -19.688 1.00 84.62 113 PRO A O 1
ATOM 949 N N . VAL A 1 114 ? 15.418 8.431 -17.682 1.00 91.25 114 VAL A N 1
ATOM 950 C CA . VAL A 1 114 ? 15.921 9.777 -17.367 1.00 91.25 114 VAL A CA 1
ATOM 951 C C . VAL A 1 114 ? 16.814 9.747 -16.133 1.00 91.25 114 VAL A C 1
ATOM 953 O O . VAL A 1 114 ? 16.491 9.095 -15.142 1.00 91.25 114 VAL A O 1
ATOM 956 N N . GLN A 1 115 ? 17.937 10.460 -16.213 1.00 92.12 115 GLN A N 1
ATOM 957 C CA . GLN A 1 115 ? 18.958 10.490 -15.166 1.00 92.12 115 GLN A CA 1
ATOM 958 C C . GLN A 1 115 ? 18.541 11.323 -13.957 1.00 92.12 115 GLN A C 1
ATOM 960 O O . GLN A 1 115 ? 18.810 10.949 -12.818 1.00 92.12 115 GLN A O 1
ATOM 965 N N . GLU A 1 116 ? 17.905 12.460 -14.210 1.00 93.19 116 GLU A N 1
ATOM 966 C CA . GLU A 1 116 ? 17.464 13.375 -13.167 1.00 93.19 116 GLU A CA 1
ATOM 967 C C . GLU A 1 116 ? 16.115 12.927 -12.613 1.00 93.19 116 GLU A C 1
ATOM 969 O O . GLU A 1 116 ? 15.259 12.413 -13.342 1.00 93.19 116 GLU A O 1
ATOM 974 N N . PHE A 1 117 ? 15.942 13.090 -11.302 1.00 93.44 117 PHE A N 1
ATOM 975 C CA . PHE A 1 117 ? 14.675 12.791 -10.655 1.00 93.44 117 PHE A CA 1
ATOM 976 C C . PHE A 1 117 ? 13.639 13.845 -11.082 1.00 93.44 117 PHE A C 1
ATOM 978 O O . PHE A 1 117 ? 13.924 15.036 -10.982 1.00 93.44 117 PHE A O 1
ATOM 985 N N . PRO A 1 118 ? 12.447 13.450 -11.566 1.00 88.00 118 PRO A N 1
ATOM 986 C CA . PRO A 1 118 ? 11.511 14.375 -12.210 1.00 88.00 118 PRO A CA 1
ATOM 987 C C . PRO A 1 118 ? 10.738 15.278 -11.239 1.00 88.00 118 PRO A C 1
ATOM 989 O O . PRO A 1 118 ? 9.957 16.114 -11.687 1.00 88.00 118 PRO A O 1
ATOM 992 N N . VAL A 1 119 ? 10.905 15.094 -9.928 1.00 86.62 119 VAL A N 1
ATOM 993 C CA . VAL A 1 119 ? 10.239 15.896 -8.897 1.00 86.62 119 VAL A CA 1
ATOM 994 C C . VAL A 1 119 ? 11.292 16.709 -8.160 1.00 86.62 119 VAL A C 1
ATOM 996 O O . VAL A 1 119 ? 12.253 16.154 -7.629 1.00 86.62 119 VAL A O 1
ATOM 999 N N . GLU A 1 120 ? 11.100 18.022 -8.113 1.00 83.12 120 GLU A N 1
ATOM 1000 C CA . GLU A 1 120 ? 11.961 18.906 -7.337 1.00 83.12 120 GLU A CA 1
ATOM 1001 C C . GLU A 1 120 ? 11.721 18.680 -5.841 1.00 83.12 120 GLU A C 1
ATOM 1003 O O . GLU A 1 120 ? 10.596 18.784 -5.348 1.00 83.12 120 GLU A O 1
ATOM 1008 N N . LEU A 1 121 ? 12.789 18.354 -5.115 1.00 78.69 121 LEU A N 1
ATOM 1009 C CA . LEU A 1 121 ? 12.752 18.178 -3.670 1.00 78.69 121 LEU A CA 1
ATOM 1010 C C . LEU A 1 121 ? 13.417 19.380 -3.018 1.00 78.69 121 LEU A C 1
ATOM 1012 O O . LEU A 1 121 ? 14.628 19.563 -3.140 1.00 78.69 121 LEU A O 1
ATOM 1016 N N . ASN A 1 122 ? 12.635 20.187 -2.308 1.00 77.19 122 ASN A N 1
ATOM 1017 C CA . ASN A 1 122 ? 13.177 21.273 -1.505 1.00 77.19 122 ASN A CA 1
ATOM 1018 C C . ASN A 1 122 ? 13.352 20.814 -0.038 1.00 77.19 122 ASN A C 1
ATOM 1020 O O . ASN A 1 122 ? 12.621 19.958 0.470 1.00 77.19 122 ASN A O 1
ATOM 1024 N N . SER A 1 123 ? 14.331 21.390 0.655 1.00 70.50 123 SER A N 1
ATOM 1025 C CA . SER A 1 123 ? 14.654 21.056 2.048 1.00 70.50 123 SER A CA 1
ATOM 1026 C C . SER A 1 123 ? 13.628 21.572 3.068 1.00 70.50 123 SER A C 1
ATOM 1028 O O . SER A 1 123 ? 13.468 20.982 4.131 1.00 70.50 123 SER A O 1
ATOM 1030 N N . GLU A 1 124 ? 12.904 22.645 2.756 1.00 74.06 124 GLU A N 1
ATOM 1031 C CA . GLU A 1 124 ? 11.917 23.265 3.653 1.00 74.06 124 GLU A CA 1
ATOM 1032 C C . GLU A 1 124 ? 10.639 22.412 3.782 1.00 74.06 124 GLU A C 1
ATOM 1034 O O . GLU A 1 124 ? 10.148 22.139 4.877 1.00 74.06 124 GLU A O 1
ATOM 1039 N N . THR A 1 125 ? 10.155 21.895 2.659 1.00 68.62 125 THR A N 1
ATOM 1040 C CA . THR A 1 125 ? 9.098 20.896 2.523 1.00 68.62 125 THR A CA 1
ATOM 1041 C C . THR A 1 125 ? 9.478 19.620 3.264 1.00 68.62 125 THR A C 1
ATOM 1043 O O . THR A 1 125 ? 8.615 19.031 3.903 1.00 68.62 125 THR A O 1
ATOM 1046 N N . PHE A 1 126 ? 10.756 19.227 3.290 1.00 69.00 126 PHE A N 1
ATOM 1047 C CA . PHE A 1 126 ? 11.209 18.052 4.043 1.00 69.00 126 PHE A CA 1
ATOM 1048 C C . PHE A 1 126 ? 11.095 18.224 5.571 1.00 69.00 126 PHE A C 1
ATOM 1050 O O . PHE A 1 126 ? 10.623 17.324 6.275 1.00 69.00 126 PHE A O 1
ATOM 1057 N N . GLU A 1 127 ? 11.474 19.388 6.103 1.00 76.25 127 GLU A N 1
ATOM 1058 C CA . GLU A 1 127 ? 11.308 19.685 7.532 1.00 76.25 127 GLU A CA 1
ATOM 1059 C C . GLU A 1 127 ? 9.831 19.762 7.932 1.00 76.25 127 GLU A C 1
ATOM 1061 O O . GLU A 1 127 ? 9.432 19.242 8.979 1.00 76.25 127 GLU A O 1
ATOM 1066 N N . GLN A 1 128 ? 9.001 20.376 7.086 1.00 78.31 128 GLN A N 1
ATOM 1067 C CA . GLN A 1 128 ? 7.553 20.404 7.279 1.00 78.31 128 GLN A CA 1
ATOM 1068 C C . GLN A 1 128 ? 6.958 18.989 7.219 1.00 78.31 128 GLN A C 1
ATOM 1070 O O . GLN A 1 128 ? 6.139 18.637 8.070 1.00 78.31 128 GLN A O 1
ATOM 1075 N N . HIS A 1 129 ? 7.431 18.148 6.295 1.00 75.50 129 HIS A N 1
ATOM 1076 C CA . HIS A 1 129 ? 7.021 16.751 6.177 1.00 75.50 129 HIS A CA 1
ATOM 1077 C C . HIS A 1 129 ? 7.328 15.932 7.413 1.00 75.50 129 HIS A C 1
ATOM 1079 O O . HIS A 1 129 ? 6.477 15.173 7.868 1.00 75.50 129 HIS A O 1
ATOM 1085 N N . THR A 1 130 ? 8.529 16.091 7.965 1.00 76.19 130 THR A N 1
ATOM 1086 C CA . THR A 1 130 ? 8.955 15.357 9.159 1.00 76.19 130 THR A CA 1
ATOM 1087 C C . THR A 1 130 ? 8.006 15.652 10.320 1.00 76.19 130 THR A C 1
ATOM 1089 O O . THR A 1 130 ? 7.469 14.730 10.929 1.00 76.19 130 THR A O 1
ATOM 1092 N N . LYS A 1 131 ? 7.674 16.932 10.534 1.00 83.25 131 LYS A N 1
ATOM 1093 C CA . LYS A 1 131 ? 6.701 17.357 11.555 1.00 83.25 131 LYS A CA 1
ATOM 1094 C C . LYS A 1 131 ? 5.300 16.797 11.298 1.00 83.25 131 LYS A C 1
ATOM 1096 O O . LYS A 1 131 ? 4.620 16.377 12.232 1.00 83.25 131 LYS A O 1
ATOM 1101 N N . GLN A 1 132 ? 4.849 16.786 10.044 1.00 83.00 132 GLN A N 1
ATOM 1102 C CA . GLN A 1 132 ? 3.538 16.236 9.686 1.00 83.00 132 GLN A CA 1
ATOM 1103 C C . GLN A 1 132 ? 3.477 14.716 9.867 1.00 83.00 132 GLN A C 1
ATOM 1105 O O . GLN A 1 132 ? 2.463 14.204 10.332 1.00 83.00 132 GLN A O 1
ATOM 1110 N N . LEU A 1 133 ? 4.556 14.002 9.545 1.00 80.75 133 LEU A N 1
ATOM 1111 C CA . LEU A 1 133 ? 4.665 12.557 9.710 1.00 80.75 133 LEU A CA 1
ATOM 1112 C C . LEU A 1 133 ? 4.710 12.165 11.195 1.00 80.75 133 LEU A C 1
ATOM 1114 O O . LEU A 1 133 ? 4.026 11.233 11.610 1.00 80.75 133 LEU A O 1
ATOM 1118 N N . GLU A 1 134 ? 5.456 12.908 12.014 1.00 82.00 134 GLU A N 1
ATOM 1119 C CA . GLU A 1 134 ? 5.451 12.757 13.474 1.00 82.00 134 GLU A CA 1
ATOM 1120 C C . GLU A 1 134 ? 4.054 12.990 14.054 1.00 82.00 134 GLU A C 1
ATOM 1122 O O . GLU A 1 134 ? 3.572 12.197 14.865 1.00 82.00 134 GLU A O 1
ATOM 1127 N N . ASN A 1 135 ? 3.369 14.045 13.603 1.00 81.81 135 ASN A N 1
ATOM 1128 C CA . ASN A 1 135 ? 1.999 14.319 14.015 1.00 81.81 135 ASN A CA 1
ATOM 1129 C C . ASN A 1 135 ? 1.035 13.208 13.572 1.00 81.81 135 ASN A C 1
ATOM 1131 O O . ASN A 1 135 ? 0.189 12.791 14.358 1.00 81.81 135 ASN A O 1
ATOM 1135 N N . TYR A 1 136 ? 1.187 12.684 12.353 1.00 79.06 136 TYR A N 1
ATOM 1136 C CA . TYR A 1 136 ? 0.409 11.548 11.858 1.00 79.06 136 TYR A CA 1
ATOM 1137 C C . TYR A 1 136 ? 0.578 10.315 12.755 1.00 79.06 136 TYR A C 1
ATOM 1139 O O . TYR A 1 136 ? -0.414 9.760 13.226 1.00 79.06 136 TYR A O 1
ATOM 1147 N N . TYR A 1 137 ? 1.816 9.927 13.077 1.00 77.31 137 TYR A N 1
ATOM 1148 C CA . TYR A 1 137 ? 2.064 8.791 13.969 1.00 77.31 137 TYR A CA 1
ATOM 1149 C C . TYR A 1 137 ? 1.571 9.035 15.396 1.00 77.31 137 TYR A C 1
ATOM 1151 O O . TYR A 1 137 ? 1.067 8.112 16.036 1.00 77.31 137 T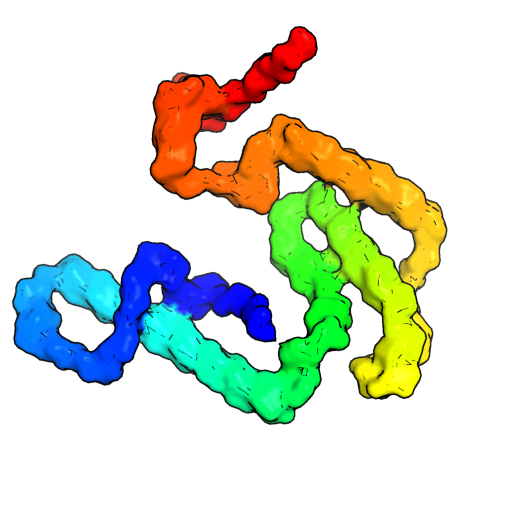YR A O 1
ATOM 1159 N N . LYS A 1 138 ? 1.650 10.276 15.886 1.00 78.06 138 LYS A N 1
ATOM 1160 C CA . LYS A 1 138 ? 1.083 10.653 17.182 1.00 78.06 138 LYS A CA 1
ATOM 1161 C C . LYS A 1 138 ? -0.436 10.475 17.198 1.00 78.06 138 LYS A C 1
ATOM 1163 O O . LYS A 1 138 ? -0.956 9.882 18.136 1.00 78.06 138 LYS A O 1
ATOM 1168 N N . VAL A 1 139 ? -1.138 10.934 16.160 1.00 72.19 139 VAL A N 1
ATOM 1169 C CA . VAL A 1 139 ? -2.595 10.767 16.029 1.00 72.19 139 VAL A CA 1
ATOM 1170 C C . VAL A 1 139 ? -2.965 9.287 15.926 1.00 72.19 139 VAL A C 1
ATOM 1172 O O . VAL A 1 139 ? -3.841 8.835 16.664 1.00 72.19 139 VAL A O 1
ATOM 1175 N N . LEU A 1 140 ? -2.257 8.511 15.096 1.00 69.25 140 LEU A N 1
ATOM 1176 C CA . LEU A 1 140 ? -2.453 7.060 14.998 1.00 69.25 140 LEU A CA 1
ATOM 1177 C C . LEU A 1 140 ? -2.293 6.352 16.349 1.00 69.25 140 LEU A C 1
ATOM 1179 O O . LEU A 1 140 ? -3.051 5.437 16.647 1.00 69.25 140 LEU A O 1
ATOM 1183 N N . GLY A 1 141 ? -1.333 6.780 17.172 1.00 64.94 141 GLY A N 1
ATOM 1184 C CA . GLY A 1 141 ? -1.121 6.222 18.510 1.00 64.94 141 GLY A CA 1
ATOM 1185 C C . GLY A 1 141 ? -2.228 6.559 19.515 1.00 64.94 141 GLY A C 1
ATOM 1186 O O . GLY A 1 141 ? -2.352 5.881 20.528 1.00 64.94 141 GLY A O 1
ATOM 1187 N N . THR A 1 142 ? -3.032 7.591 19.249 1.00 66.81 142 THR A N 1
ATOM 1188 C CA . THR A 1 142 ? -4.113 8.043 20.147 1.00 66.81 142 THR A CA 1
ATOM 1189 C C . THR A 1 142 ? -5.500 7.544 19.753 1.00 66.81 142 THR A C 1
ATOM 1191 O O . THR A 1 142 ? -6.410 7.574 20.581 1.00 66.81 142 THR A O 1
ATOM 1194 N N . VAL A 1 143 ? -5.677 7.097 18.508 1.00 65.62 143 VAL A N 1
ATOM 1195 C CA . VAL A 1 143 ? -6.976 6.687 17.965 1.00 65.62 143 VAL A CA 1
ATOM 1196 C C . VAL A 1 143 ? -6.929 5.195 17.630 1.00 65.62 143 VAL A C 1
ATOM 1198 O O . VAL A 1 143 ? -6.326 4.804 16.624 1.00 65.62 143 VAL A O 1
ATOM 1201 N N . PRO A 1 144 ? -7.562 4.337 18.449 1.00 64.31 144 PRO A N 1
ATOM 1202 C CA . PRO A 1 144 ? -7.659 2.915 18.154 1.00 64.31 144 PRO A CA 1
ATOM 1203 C C . PRO A 1 144 ? -8.320 2.695 16.788 1.00 64.31 144 PRO A C 1
ATOM 1205 O O . PRO A 1 144 ? -9.251 3.407 16.417 1.00 64.31 144 PRO A O 1
ATOM 1208 N N . PHE A 1 145 ? -7.813 1.730 16.016 1.00 67.69 145 PHE A N 1
ATOM 1209 C CA . PHE A 1 145 ? -8.309 1.397 14.668 1.00 67.69 145 PHE A CA 1
ATOM 1210 C C . PHE A 1 145 ? -8.195 2.521 13.623 1.00 67.69 145 PHE A C 1
ATOM 1212 O O . PHE A 1 145 ? -8.743 2.406 12.527 1.00 67.69 145 PHE A O 1
ATOM 1219 N N . ALA A 1 146 ? -7.426 3.586 13.880 1.00 63.88 146 ALA A N 1
ATOM 1220 C CA . ALA A 1 146 ? -7.195 4.629 12.877 1.00 63.88 146 ALA A CA 1
ATOM 1221 C C . ALA A 1 146 ? -6.554 4.080 11.590 1.00 63.88 146 ALA A C 1
ATOM 1223 O O . ALA A 1 146 ? -6.920 4.486 10.490 1.00 63.88 146 ALA A O 1
ATOM 1224 N N . VAL A 1 147 ? -5.677 3.076 11.715 1.00 58.44 147 VAL A N 1
ATOM 1225 C CA . VAL A 1 147 ? -5.033 2.391 10.578 1.00 58.44 147 VAL A CA 1
ATOM 1226 C C . VAL A 1 147 ? -6.034 1.627 9.706 1.00 58.44 147 VAL A C 1
ATOM 1228 O O . VAL A 1 147 ? -5.790 1.430 8.519 1.00 58.44 147 VAL A O 1
ATOM 1231 N N . THR A 1 148 ? -7.171 1.198 10.254 1.00 64.25 148 THR A N 1
ATOM 1232 C CA . THR A 1 148 ? -8.243 0.513 9.513 1.00 64.25 148 THR A CA 1
ATOM 1233 C C . THR A 1 148 ? -9.393 1.456 9.155 1.00 64.25 148 THR A C 1
ATOM 1235 O O . THR A 1 148 ? -10.381 1.014 8.578 1.00 64.25 148 THR A O 1
ATOM 1238 N N . GLY A 1 149 ? -9.272 2.757 9.450 1.00 61.84 149 GLY A N 1
ATOM 1239 C CA . GLY A 1 149 ? -10.347 3.728 9.238 1.00 61.84 149 GLY A CA 1
ATOM 1240 C C . GLY A 1 149 ? -11.561 3.483 10.137 1.00 61.84 149 GLY A C 1
ATOM 1241 O O . GLY A 1 149 ? -12.684 3.729 9.713 1.00 61.84 149 GLY A O 1
ATOM 1242 N N . GLY A 1 150 ? -11.347 2.945 11.341 1.00 65.75 150 GLY A N 1
ATOM 1243 C CA . GLY A 1 150 ? -12.417 2.594 12.278 1.00 65.75 150 GLY A CA 1
ATOM 1244 C C . GLY A 1 150 ? -13.068 1.235 12.015 1.00 65.75 150 GLY A C 1
ATOM 1245 O O . GLY A 1 150 ? -13.941 0.830 12.775 1.00 65.75 150 GLY A O 1
ATOM 1246 N N . TRP A 1 151 ? -12.643 0.502 10.981 1.00 70.94 151 TRP A N 1
ATOM 1247 C CA . TRP A 1 151 ? -13.126 -0.856 10.747 1.00 70.94 151 TRP A CA 1
ATOM 1248 C C . TRP A 1 151 ? -12.506 -1.845 11.741 1.00 70.94 151 TRP A C 1
ATOM 1250 O O . TRP A 1 151 ? -11.288 -1.856 11.945 1.00 70.94 151 TRP A O 1
ATOM 1260 N N . VAL A 1 152 ? -13.341 -2.700 12.326 1.00 73.00 152 VAL A N 1
ATOM 1261 C CA . VAL A 1 152 ? -12.956 -3.744 13.281 1.00 73.00 152 VAL A CA 1
ATOM 1262 C C . VAL A 1 152 ? -13.724 -5.023 12.919 1.00 73.00 152 VAL A C 1
ATOM 1264 O O . VAL A 1 152 ? -14.916 -4.925 12.629 1.00 73.00 152 VAL A O 1
ATOM 1267 N N . PRO A 1 153 ? -13.095 -6.214 12.928 1.00 77.25 153 PRO A N 1
ATOM 1268 C CA . PRO A 1 153 ? -13.815 -7.480 12.786 1.00 77.25 153 PRO A CA 1
ATOM 1269 C C . PRO A 1 153 ? -14.917 -7.623 13.842 1.00 77.25 153 PRO A C 1
ATOM 1271 O O . PRO A 1 153 ? -14.692 -7.263 14.998 1.00 77.25 153 PRO A O 1
ATOM 1274 N N . GLN A 1 154 ? -16.067 -8.191 13.469 1.00 78.31 154 GLN A N 1
ATOM 1275 C CA . GLN A 1 154 ? -17.242 -8.300 14.345 1.00 78.31 154 GLN A CA 1
ATOM 1276 C C . GLN A 1 154 ? -16.916 -8.977 15.687 1.00 78.31 154 GLN A C 1
ATOM 1278 O O . GLN A 1 154 ? -17.201 -8.414 16.739 1.00 78.31 154 GLN A O 1
ATOM 1283 N N . ASP A 1 155 ? -16.209 -10.109 15.664 1.00 81.06 155 ASP A N 1
ATOM 1284 C CA . ASP A 1 155 ? -15.817 -10.832 16.883 1.00 81.06 155 ASP A CA 1
ATOM 1285 C C . ASP A 1 155 ? -14.944 -9.979 17.820 1.00 81.06 155 ASP A C 1
ATOM 1287 O O . ASP A 1 155 ? -15.072 -10.026 19.045 1.00 81.06 155 ASP A O 1
ATOM 1291 N N . LEU A 1 156 ? -14.049 -9.170 17.242 1.00 76.38 156 LEU A N 1
ATOM 1292 C CA . LEU A 1 156 ? -13.181 -8.273 17.999 1.00 76.38 156 LEU A CA 1
ATOM 1293 C C . LEU A 1 156 ? -13.974 -7.081 18.546 1.00 76.38 156 LEU A C 1
ATOM 1295 O O . LEU A 1 156 ? -13.763 -6.691 19.691 1.00 76.38 156 LEU A O 1
ATOM 1299 N N . PHE A 1 157 ? -14.903 -6.532 17.765 1.00 83.38 157 PHE A N 1
ATOM 1300 C CA . PHE A 1 157 ? -15.813 -5.482 18.212 1.00 83.38 157 PHE A CA 1
ATOM 1301 C C . PHE A 1 157 ? -16.666 -5.952 19.396 1.00 83.38 157 PHE A C 1
ATOM 1303 O O . PHE A 1 157 ? -16.708 -5.276 20.423 1.00 83.38 157 PHE A O 1
ATOM 1310 N N . ASP A 1 158 ? -17.268 -7.138 19.303 1.00 83.94 158 ASP A N 1
ATOM 1311 C CA . ASP A 1 158 ? -18.095 -7.719 20.362 1.00 83.94 158 ASP A CA 1
ATOM 1312 C C . ASP A 1 158 ? -17.267 -8.025 21.617 1.00 83.94 158 ASP A C 1
ATOM 1314 O O . ASP A 1 158 ? -17.686 -7.725 22.741 1.00 83.94 158 ASP A O 1
ATOM 1318 N N . SER A 1 159 ? -16.039 -8.523 21.440 1.00 80.88 159 SER A N 1
ATOM 1319 C CA . SER A 1 159 ? -15.084 -8.687 22.538 1.00 80.88 159 SER A CA 1
ATOM 1320 C C . SER A 1 159 ? -14.776 -7.350 23.220 1.00 80.88 159 SER A C 1
ATOM 1322 O O . SER A 1 159 ? -14.832 -7.265 24.444 1.00 80.88 159 SER A O 1
ATOM 1324 N N . LEU A 1 160 ? -14.489 -6.288 22.466 1.00 80.88 160 LEU A N 1
ATOM 1325 C CA . LEU A 1 160 ? -14.146 -4.974 23.022 1.00 80.88 160 LEU A CA 1
ATOM 1326 C C . LEU A 1 160 ? -15.353 -4.271 23.657 1.00 80.88 160 LEU A C 1
ATOM 1328 O O . LEU A 1 160 ? -15.204 -3.607 24.683 1.00 80.88 160 LEU A O 1
ATOM 1332 N N . LYS A 1 161 ? -16.555 -4.461 23.102 1.00 83.12 161 LYS A N 1
ATOM 1333 C CA . LYS A 1 161 ? -17.818 -4.003 23.694 1.00 83.12 161 LYS A CA 1
ATOM 1334 C C . LYS A 1 161 ? -18.078 -4.709 25.025 1.00 83.12 161 LYS A C 1
ATOM 1336 O O . LYS A 1 161 ? -18.379 -4.052 26.017 1.00 83.12 161 LYS A O 1
ATOM 1341 N N . SER A 1 162 ? -17.887 -6.030 25.090 1.00 83.62 162 SER A N 1
ATOM 1342 C CA . SER A 1 162 ? -18.059 -6.798 26.336 1.00 83.62 162 SER A CA 1
ATOM 1343 C C . SER A 1 162 ? -17.029 -6.450 27.419 1.00 83.62 162 SER A C 1
ATOM 1345 O O . SER A 1 162 ? -17.352 -6.480 28.604 1.00 83.62 162 SER A O 1
ATOM 1347 N N . GLN A 1 163 ? -15.814 -6.061 27.021 1.00 79.06 163 GLN A N 1
ATOM 1348 C CA . GLN A 1 163 ? -14.757 -5.584 27.919 1.00 79.06 163 GLN A CA 1
ATOM 1349 C C . GLN A 1 163 ? -14.952 -4.123 28.362 1.00 79.06 163 GLN A C 1
ATOM 1351 O O . GLN A 1 163 ? -14.180 -3.627 29.178 1.00 79.06 163 GLN A O 1
ATOM 1356 N N . GLY A 1 164 ? -15.973 -3.427 27.846 1.00 78.62 164 GLY A N 1
ATOM 1357 C CA . GLY A 1 164 ? -16.249 -2.025 28.169 1.00 78.62 164 GLY A CA 1
ATOM 1358 C C . GLY A 1 164 ? -15.303 -1.026 27.499 1.00 78.62 164 GLY A C 1
ATOM 1359 O O . GLY A 1 164 ? -15.313 0.148 27.855 1.00 78.62 164 GLY A O 1
ATOM 1360 N N . VAL A 1 165 ? -14.503 -1.471 26.526 1.00 79.88 165 VAL A N 1
ATOM 1361 C CA . VAL A 1 165 ? -13.615 -0.614 25.726 1.00 79.88 165 VAL A CA 1
ATOM 1362 C C . VAL A 1 165 ? -14.409 0.133 24.650 1.00 79.88 165 VAL A C 1
ATOM 1364 O O . VAL A 1 165 ? -14.074 1.265 24.317 1.00 79.88 165 VAL A O 1
ATOM 1367 N N . ILE A 1 166 ? -15.484 -0.468 24.128 1.00 84.94 166 ILE A N 1
ATOM 1368 C CA . ILE A 1 166 ? -16.431 0.178 23.206 1.00 84.94 166 ILE A CA 1
ATOM 1369 C C . ILE A 1 166 ? -17.767 0.380 23.916 1.00 84.94 166 ILE A C 1
ATOM 1371 O O . ILE A 1 166 ? -18.324 -0.562 24.482 1.00 84.94 166 ILE A O 1
ATOM 1375 N N . LYS A 1 167 ? -18.306 1.597 23.850 1.00 85.50 167 LYS A N 1
ATOM 1376 C CA . LYS A 1 167 ? -19.587 1.968 24.447 1.00 85.50 167 LYS A CA 1
ATOM 1377 C C . LYS A 1 167 ? -20.574 2.420 23.383 1.00 85.50 167 LYS A C 1
ATOM 1379 O O . LYS A 1 167 ? -20.222 3.141 22.458 1.00 85.50 167 LYS A O 1
ATOM 1384 N N . GLU A 1 168 ? -21.817 1.990 23.543 1.00 86.81 168 GLU A N 1
ATOM 1385 C CA . GLU A 1 168 ? -22.940 2.413 22.711 1.00 86.81 168 GLU A CA 1
ATOM 1386 C C . GLU A 1 168 ? -23.508 3.740 23.232 1.00 86.81 168 GLU A C 1
ATOM 1388 O O . GLU A 1 168 ? -23.732 3.909 24.436 1.00 86.81 168 GLU A O 1
ATOM 1393 N N . LEU A 1 169 ? -23.695 4.689 22.322 1.00 86.56 169 LEU A N 1
ATOM 1394 C CA . LEU A 1 169 ? -24.272 6.003 22.567 1.00 86.56 169 LEU A CA 1
ATOM 1395 C C . LEU A 1 169 ? -25.793 5.963 22.373 1.00 86.56 169 LEU A C 1
ATOM 1397 O O . LEU A 1 169 ? -26.338 5.097 21.695 1.00 86.56 169 LEU A O 1
ATOM 1401 N N . GLU A 1 170 ? -26.499 6.943 22.939 1.00 83.75 170 GLU A N 1
ATOM 1402 C CA . GLU A 1 170 ? -27.971 7.016 22.877 1.00 83.75 170 GLU A CA 1
ATOM 1403 C C . GLU A 1 170 ? -28.526 7.145 21.448 1.00 83.75 170 GLU A C 1
ATOM 1405 O O . GLU A 1 170 ? -29.689 6.833 21.200 1.00 83.75 170 GLU A O 1
ATOM 1410 N N . ASN A 1 171 ? -27.704 7.598 20.501 1.00 81.69 171 ASN A N 1
ATOM 1411 C CA . ASN A 1 171 ? -28.057 7.731 19.090 1.00 81.69 171 ASN A CA 1
ATOM 1412 C C . ASN A 1 171 ? -27.792 6.454 18.264 1.00 81.69 171 ASN A C 1
ATOM 1414 O O . ASN A 1 171 ? -28.036 6.469 17.059 1.00 81.69 171 ASN A O 1
ATOM 1418 N N . GLY A 1 172 ? -27.311 5.374 18.890 1.00 78.31 172 GLY A N 1
ATOM 1419 C CA . GLY A 1 172 ? -26.944 4.122 18.222 1.00 78.31 172 GLY A CA 1
ATOM 1420 C C . GLY A 1 172 ? -25.531 4.102 17.627 1.00 78.31 172 GLY A C 1
ATOM 1421 O O . GLY A 1 172 ? -25.151 3.095 17.030 1.00 78.31 172 GLY A O 1
ATOM 1422 N N . ASP A 1 173 ? -24.751 5.175 17.796 1.00 82.19 173 ASP A N 1
ATOM 1423 C CA . ASP A 1 173 ? -23.328 5.194 17.446 1.00 82.19 173 ASP A CA 1
ATOM 1424 C C . ASP A 1 173 ? -22.478 4.552 18.553 1.00 82.19 173 ASP A C 1
ATOM 1426 O O . ASP A 1 173 ? -22.939 4.297 19.667 1.00 82.19 173 ASP A O 1
ATOM 1430 N N . TYR A 1 174 ? -21.202 4.308 18.255 1.00 82.56 174 TYR A N 1
ATOM 1431 C CA . TYR A 1 174 ? -20.258 3.695 19.184 1.00 82.56 174 TYR A CA 1
ATOM 1432 C C . TYR A 1 174 ? -19.048 4.597 19.421 1.00 82.56 174 TYR A C 1
ATOM 1434 O O . TYR A 1 174 ? -18.484 5.152 18.479 1.00 82.56 174 TYR A O 1
ATOM 1442 N N . GLU A 1 175 ? -18.616 4.705 20.677 1.00 83.06 175 GLU A N 1
ATOM 1443 C CA . GLU A 1 175 ? -17.390 5.399 21.074 1.00 83.06 175 GLU A CA 1
ATOM 1444 C C . GLU A 1 175 ? -16.389 4.431 21.709 1.00 83.06 175 GLU A C 1
ATOM 1446 O O . GLU A 1 175 ? -16.766 3.481 22.397 1.00 83.06 175 GLU A O 1
ATOM 1451 N N . ILE A 1 176 ? -15.096 4.676 21.489 1.00 78.31 176 ILE A N 1
ATOM 1452 C CA . ILE A 1 176 ? -14.027 3.930 22.154 1.00 78.31 176 ILE A CA 1
ATOM 1453 C C . ILE A 1 176 ? -13.631 4.700 23.406 1.00 78.31 176 ILE A C 1
ATOM 1455 O O . ILE A 1 176 ? -13.192 5.848 23.323 1.00 78.31 176 ILE A O 1
ATOM 1459 N N . ILE A 1 177 ? -13.760 4.061 24.564 1.00 76.12 177 ILE A N 1
ATOM 1460 C CA . ILE A 1 177 ? -13.295 4.618 25.826 1.00 76.12 177 ILE A CA 1
ATOM 1461 C C . ILE A 1 177 ? -11.772 4.446 25.849 1.00 76.12 177 ILE A C 1
ATOM 1463 O O . ILE A 1 177 ? -11.272 3.327 25.948 1.00 76.12 177 ILE A O 1
ATOM 1467 N N . GLN A 1 178 ? -11.015 5.540 25.712 1.00 59.31 178 GLN A N 1
ATOM 1468 C CA . GLN A 1 178 ? -9.567 5.497 25.935 1.00 59.31 178 GLN A CA 1
ATOM 1469 C C . GLN A 1 178 ? -9.310 4.991 27.360 1.00 59.31 178 GLN A C 1
ATOM 1471 O O . GLN A 1 178 ? -9.774 5.605 28.325 1.00 59.31 178 GLN A O 1
ATOM 1476 N N . GLU A 1 179 ? -8.569 3.888 27.503 1.00 45.12 179 GLU A N 1
ATOM 1477 C CA . GLU A 1 179 ? -8.016 3.502 28.800 1.00 45.12 179 GLU A CA 1
ATOM 1478 C C . GLU A 1 179 ? -7.241 4.692 29.372 1.00 45.12 179 GLU A C 1
ATOM 1480 O O . GLU A 1 179 ? -6.381 5.277 28.703 1.00 45.12 179 GLU A O 1
ATOM 1485 N N . GLN A 1 180 ? -7.525 5.039 30.631 1.00 40.31 180 GLN A N 1
ATOM 1486 C CA . GLN A 1 180 ? -6.593 5.845 31.402 1.00 40.31 180 GLN A CA 1
ATOM 1487 C C . GLN A 1 180 ? -5.273 5.088 31.419 1.00 40.31 180 GLN A C 1
ATOM 1489 O O . GLN A 1 180 ? -5.169 4.005 31.995 1.00 40.31 180 GLN A O 1
ATOM 1494 N N . THR A 1 181 ? -4.266 5.666 30.770 1.00 33.22 181 THR A N 1
ATOM 1495 C CA . THR A 1 181 ? -2.889 5.214 30.901 1.00 33.22 181 THR A CA 1
ATOM 1496 C C . THR A 1 181 ? -2.575 5.270 32.388 1.00 33.22 181 THR A C 1
ATOM 1498 O O . THR A 1 181 ? -2.484 6.353 32.965 1.00 33.22 181 THR A O 1
ATOM 1501 N N . SER A 1 182 ? -2.526 4.107 33.031 1.00 31.00 182 SER A N 1
ATOM 1502 C CA . SER A 1 182 ? -2.152 4.015 34.434 1.00 31.00 182 SER A CA 1
ATOM 1503 C C . SER A 1 182 ? -0.680 4.410 34.506 1.00 31.00 182 SER A C 1
ATOM 1505 O O . SER A 1 182 ? 0.173 3.687 33.991 1.00 31.00 182 SER A O 1
ATOM 1507 N N . ALA A 1 183 ? -0.420 5.609 35.027 1.00 32.34 183 ALA A N 1
ATOM 1508 C CA . ALA A 1 183 ? 0.912 6.078 35.391 1.00 32.34 183 ALA A CA 1
ATOM 1509 C C . ALA A 1 183 ? 1.381 5.410 36.689 1.00 32.34 183 ALA A C 1
ATOM 1511 O O . ALA A 1 183 ? 0.516 5.148 37.559 1.00 32.34 183 ALA A O 1
#

Secondary structure (DSSP, 8-state):
--PPPPTTT---SS-----SS--HHHHHTS-HHHHHHHHHHHHHHHHHHHHHHHHHHHHHHSTTTTSHHHHHHTHHHHHHHH--SGGGHHHHHHHHHHHHHHHHHHHHTTSSS-SS-SS---HHHHHHHHHHHHHHHHHHHHSTTGGGTT---HHHHHHHHHTTSEEE-TTS-EEE-------

Sequence (183 aa):
MFQSTPRFVAYEDGPKIYEFEIDEEKYNALDEADKYYYDFAVARTRNEVLWDLGLGNTFSKLGSEGSPVLKRLRGPLIEAQERRTSLETPLLDRKIYELSIQWPQFYEHKFVPVQEFPVELNSETFEQHTKQLENYYKVLGTVPFAVTGGWVPQDLFDSLKSQGVIKELENGDYEIIQEQTSA

Organism: Cyberlindnera jadinii (strain ATCC 18201 / CBS 1600 / BCRC 20928 / JCM 3617 / NBRC 0987 / NRRL Y-1542) (NCBI:txid983966)

Foldseek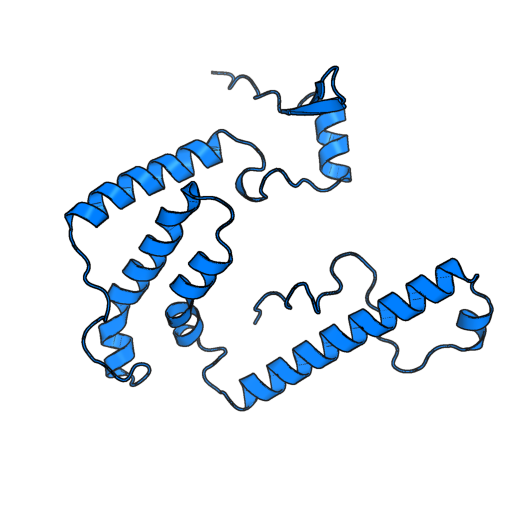 3Di:
DDDPDPPVQDPDPDDADPDPDDPCVVLVPDDPVVNVVVVVNPVSNVSSVVSVVVVVVVCVVVVPCPPPVVCLVCQLVVQVVPDPDPLSVLVSVVSLVVCQVCQCVCVVVVVDDDNHRPDDDDPVVVVVSVVSVVVSVVVPVQDPCVVVVPDDPPVVVVVCVVVVQWDADPVRDIDGDPPDPDD

pLDDT: mean 75.51, std 12.75, range [31.0, 94.25]

InterPro domains:
  IPR051035 Mitochondrial inheritance protein 9 [PTHR36091] (2-180)

=== Feature glossary ===
A reading guide for the features in this record.

Start from the sequence.

  · Sequence gives the chain of amino acids in standard one-letter code (A=alanine, C=cysteine, …, Y=tyrosine), read N→C. It is the only feature that is directly encoded by the gene; all structural features are derived from the folded form of this sequence.

Fold it, and you get atomic coordinates and the backbone conformation that goes with them.

  · The mmCIF table is the protein's shape written out atom by atom. For each backbone N, Cα, C, and carbonyl O, it records an (x, y, z) coordinate triple in Å plus the residue type, chain letter, and residue number.

  · Backbone dihedral angles. Every residue except chain termini has a φ (preceding-C → N → Cα → C) and a ψ (N → Cα → C → next-N). They are reported in degrees following the IUPAC sign convention. Secondary structure is essentially a statement about which (φ, ψ) basin each residue occupies.

  · DSSP 8-state secondary structure assigns each residue one of H (α-helix), G (3₁₀-helix), I (π-helix), E (extended β-strand), B (isolated β-bridge), T (hydrogen-bonded turn), S (bend), or '-' (coil). The assignment is computed from backbone hydrogen-bond geometry via the Kabsch–Sander algorithm.

  · P-SEA three-state annotation labels each residue as helix, strand, or coil based purely on the geometry of the Cα trace. It serves as a fallback when the full backbone (and thus DSSP) is unavailable.

Summarize the fold with a handful of shape descriptors and a per-residue structural alphabet.

  · Radius of gyration (Rg) is the root-mean-square distance of Cα atoms from their centroid — a single number for overall size and compactness. A globular domain of N residues has Rg ≈ 2.2·N^0.38 Å; an extended or disordered chain has a much larger Rg. The Cα contact count is the number of residue pairs whose Cα atoms are within 8 Å and are more than four positions apart in sequence — a standard proxy for tertiary packing density. The bounding box is the smallest axis-aligned box enclosing all Cα atoms.

  · Foldseek's 3Di representation compresses backbone geometry into a per-residue letter drawn from a learned twenty-state alphabet. It captures the tertiary interaction pattern around each residue — which residues are packed against it in space, regardless of where they are in sequence.

  · Accessible surface area quantifies burial. A residue with SASA near zero is packed into the hydrophobic core; one with SASA >100 Å² sits on the surface. Computed here via the Shrake–Rupley numerical algorithm with a 1.4 Å probe.

Ask how reliable the model is.

  · For AlphaFold models, the B-factor field carries pLDDT — the model's own estimate of local accuracy on a 0–100 scale. Regions with pLDDT<50 should be treated as essentially unmodeled; they often correspond to intrinsically disordered segments.

  · For experimental (PDB) structures, the B-factor (temperature factor) quantifies the positional spread of each atom in the crystal — a combination of thermal vibration and static disorder — in units of Å². High B-factors mark flexible loops or poorly resolved regions; low B-factors mark the rigid, well-ordered core.

  · PAE(i, j) answers: if I align the predicted and true structures on residue i, how far off (in Å) do I expect residue j to be? A block-diagonal PAE matrix with low values on the blocks and high values off-diagonal is the signature of a multi-domain protein with confidently predicted domains but uncertain inter-domain orientation.

Place it in context: what it resembles, what it is annotated as, and how it looks.

  · Structural nearest neighbors (via Foldseek easy-search vs the PDB). Reported per hit: target PDB id, E-value, and alignment TM-score. A TM-score above ~0.5 is the conventional threshold for 'same fold'.

  · Functional annotations link the protein to curated databases. InterPro entries identify conserved domains and families by matching the sequence against member-database signatures (Pfam, PROSITE, CDD, …). Gene Ontology (GO) terms describe molecular function, biological process, and cellular component in a controlled vocabulary. CATH places the structure in a hierarchical fold classification (Class/Architecture/Topology/Homologous-superfamily). The organism is the source species.

  · Plot images: a contact map (which residues are close in 3D, as an N×N binary image), a Ramachandran scatter (backbone torsion angles, revealing secondary-structure composition at a glance), and — for AlphaFold structures — a PAE heatmap (pairwise prediction confidence).

  · Structure images are PyMOL renders from six orthogonal camera directions. Cartoon representation draws helices as coils and strands as arrows; sticks shows the backbone as bonds; surface shows the solvent-excluded envelope. Rainbow coloring maps sequence position to hue (blue→red, N→C); chain coloring assigns a distinct color per polypeptide.